Protein AF-A0A1I7HGN7-F1 (afdb_monomer_lite)

Organism: NCBI:txid155865

Sequence (325 aa):
TYQMNLKADDFDVTSGNYEKINVVVEDGSLTINPKALTLTGESDTITYDGKPHTLDGIKADGLISGHELKGITYAATGTDAGTYEGEFTGGAKVMAGDADVTKNYDITKTPGTLTITRKIYPNDPTPAVQYTLTYNGNGGITASGDRIYSDPKNPYMGDATVVVLPNMFTYSVPKNGKYADEENTVSAISNAVFDGWNTEKDGSGTTYQAGDTFRI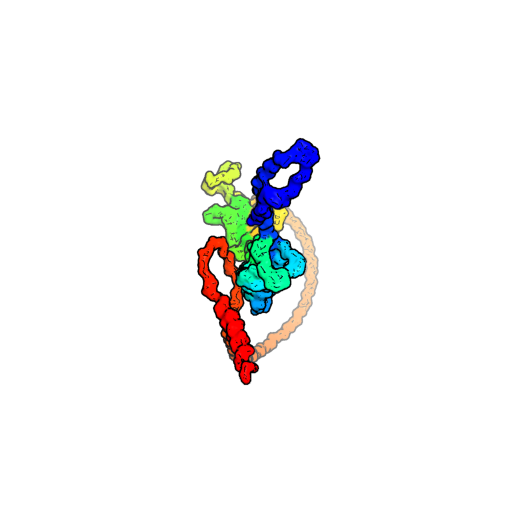QSNVTLYAQWKTADNPVDPSKPDKPNKPSKPDKPAKPDKPTKPNGPGKPVEPAKPNDAAKPTSVVKTDGQHPRTGDETELPLYAGGFASAAAALILLRLLRRKRRGEGK

Structure (mmCIF, N/CA/C/O backbone):
data_AF-A0A1I7HGN7-F1
#
_entry.id   AF-A0A1I7HGN7-F1
#
loop_
_atom_site.group_PDB
_atom_site.id
_atom_site.type_symbol
_atom_site.label_atom_id
_atom_site.label_alt_id
_atom_site.label_comp_id
_atom_site.label_asym_id
_atom_site.label_entity_id
_atom_site.label_seq_id
_atom_site.pdbx_PDB_ins_code
_atom_site.Cartn_x
_atom_site.Cartn_y
_atom_site.Cartn_z
_atom_site.occupancy
_atom_site.B_iso_or_equiv
_atom_site.auth_seq_id
_atom_site.auth_comp_id
_atom_site.auth_asym_id
_atom_site.auth_atom_id
_atom_site.pdbx_PDB_model_num
ATOM 1 N N . THR A 1 1 ? -13.254 4.938 40.170 1.00 82.00 1 THR A N 1
ATOM 2 C CA . THR A 1 1 ? -12.870 4.477 41.516 1.00 82.00 1 THR A CA 1
ATOM 3 C C . THR A 1 1 ? -14.101 4.434 42.390 1.00 82.00 1 THR A C 1
ATOM 5 O O . THR A 1 1 ? -14.901 5.357 42.321 1.00 82.00 1 THR A O 1
ATOM 8 N N . TYR A 1 2 ? -14.286 3.350 43.132 1.00 87.12 2 TYR A N 1
ATOM 9 C CA . TYR A 1 2 ? -15.398 3.104 44.043 1.00 87.12 2 TYR A CA 1
ATOM 10 C C . TYR A 1 2 ? -14.873 3.231 45.469 1.00 87.12 2 TYR A C 1
ATOM 12 O O . TYR A 1 2 ? -13.932 2.526 45.821 1.00 87.12 2 TYR A O 1
ATOM 20 N N . GLN A 1 3 ? -15.442 4.133 46.263 1.00 92.62 3 GLN A N 1
ATOM 21 C CA . GLN A 1 3 ? -15.161 4.181 47.699 1.00 92.62 3 GLN A CA 1
ATOM 22 C C . GLN A 1 3 ? -15.857 3.003 48.375 1.00 92.62 3 GLN A C 1
ATOM 24 O O . GLN A 1 3 ? -16.985 2.668 47.998 1.00 92.62 3 GLN A O 1
ATOM 29 N N . MET A 1 4 ? -15.186 2.359 49.326 1.00 93.12 4 MET A N 1
ATOM 30 C CA . MET A 1 4 ? -15.776 1.235 50.055 1.00 93.12 4 MET A CA 1
ATOM 31 C C . MET A 1 4 ? -16.802 1.721 51.087 1.00 93.12 4 MET A C 1
ATOM 33 O O . MET A 1 4 ? -17.745 0.991 51.383 1.00 93.12 4 MET A O 1
ATOM 37 N N . ASN A 1 5 ? -16.694 2.983 51.515 1.00 93.38 5 ASN A N 1
ATOM 38 C CA . ASN A 1 5 ? -17.558 3.651 52.487 1.00 93.38 5 ASN A CA 1
ATOM 39 C C . ASN A 1 5 ? -17.616 2.911 53.828 1.00 93.38 5 ASN A C 1
ATOM 41 O O . ASN A 1 5 ? -18.663 2.910 54.477 1.00 93.38 5 ASN A O 1
ATOM 45 N N . LEU A 1 6 ? -16.505 2.282 54.224 1.00 94.06 6 LEU A N 1
ATOM 46 C CA . LEU A 1 6 ? -16.407 1.588 55.499 1.00 94.06 6 LEU A CA 1
ATOM 47 C C . LEU A 1 6 ? -16.395 2.596 56.647 1.00 94.06 6 LEU A C 1
ATOM 49 O O . LEU A 1 6 ? -15.663 3.589 56.636 1.00 94.06 6 LEU A O 1
ATOM 53 N N . LYS A 1 7 ? -17.186 2.306 57.670 1.00 94.25 7 LYS A N 1
ATOM 54 C CA . LYS A 1 7 ? -17.301 3.087 58.907 1.00 94.25 7 LYS A CA 1
ATOM 55 C C . LYS A 1 7 ? -17.224 2.156 60.111 1.00 94.25 7 LYS A C 1
ATOM 57 O O . LYS A 1 7 ? -17.412 0.953 59.989 1.00 94.25 7 LYS A O 1
ATOM 62 N N . ALA A 1 8 ? -16.937 2.716 61.285 1.00 92.88 8 ALA A N 1
ATOM 63 C CA . ALA A 1 8 ? -16.759 1.937 62.514 1.00 92.88 8 ALA A CA 1
ATOM 64 C C . ALA A 1 8 ? -17.958 1.019 62.819 1.00 92.88 8 ALA A C 1
ATOM 66 O O . ALA A 1 8 ? -17.758 -0.123 63.216 1.00 92.88 8 ALA A O 1
ATOM 67 N N . ASP A 1 9 ? -19.178 1.493 62.550 1.00 93.12 9 ASP A N 1
ATOM 68 C CA . ASP A 1 9 ? -20.424 0.745 62.766 1.00 93.12 9 ASP A CA 1
ATOM 69 C C . ASP A 1 9 ? -20.590 -0.479 61.844 1.00 93.12 9 ASP A C 1
ATOM 71 O O . ASP A 1 9 ? -21.484 -1.289 62.074 1.00 93.12 9 ASP A O 1
ATOM 75 N N . ASP A 1 10 ? -19.761 -0.629 60.804 1.00 94.81 10 ASP A N 1
ATOM 76 C CA . ASP A 1 10 ? -19.782 -1.806 59.923 1.00 94.81 10 ASP A CA 1
ATOM 77 C C . ASP A 1 10 ? -19.021 -3.007 60.526 1.00 94.81 10 ASP A C 1
ATOM 79 O O . ASP A 1 10 ? -18.970 -4.077 59.913 1.00 94.81 10 ASP A O 1
ATOM 83 N N . PHE A 1 11 ? -18.412 -2.848 61.710 1.00 92.25 11 PHE A N 1
ATOM 84 C CA . PHE A 1 11 ? -17.584 -3.861 62.362 1.00 92.25 11 PHE A CA 1
ATOM 85 C C . PHE A 1 11 ? -18.144 -4.270 63.726 1.00 92.25 11 PHE A C 1
ATOM 87 O O . PHE A 1 11 ? -18.298 -3.447 64.626 1.00 92.25 11 PHE A O 1
ATOM 94 N N . ASP A 1 12 ? -18.328 -5.576 63.918 1.00 91.06 12 ASP A N 1
ATOM 95 C CA . ASP A 1 12 ? -18.591 -6.149 65.235 1.00 91.06 12 ASP A CA 1
ATOM 96 C C . ASP A 1 12 ? -17.276 -6.416 65.974 1.00 91.06 12 ASP A C 1
ATOM 98 O O . ASP A 1 12 ? -16.408 -7.160 65.507 1.00 91.06 12 ASP A O 1
ATOM 102 N N . VAL A 1 13 ? -17.133 -5.830 67.164 1.00 88.56 13 VAL A N 1
ATOM 103 C CA . VAL A 1 13 ? -15.951 -6.016 68.012 1.00 88.56 13 VAL A CA 1
ATOM 104 C C . VAL A 1 13 ? -16.291 -6.906 69.199 1.00 88.56 13 VAL A C 1
ATOM 106 O O . VAL A 1 13 ? -16.918 -6.477 70.165 1.00 88.56 13 VAL A O 1
ATOM 109 N N . THR A 1 14 ? -15.813 -8.146 69.166 1.00 87.31 14 THR A N 1
ATOM 110 C CA . THR A 1 14 ? -15.926 -9.084 70.289 1.00 87.31 14 THR A CA 1
ATOM 111 C C . THR A 1 14 ? -14.576 -9.236 70.988 1.00 87.31 14 THR A C 1
ATOM 113 O O . THR A 1 14 ? -13.638 -9.783 70.408 1.00 87.31 14 THR A O 1
ATOM 116 N N . SER A 1 15 ? -14.466 -8.775 72.238 1.00 86.81 15 SER A N 1
ATOM 117 C CA . SER A 1 15 ? -13.258 -8.918 73.062 1.00 86.81 15 SER A CA 1
ATOM 118 C C . SER A 1 15 ? -13.596 -9.480 74.437 1.00 86.81 15 SER A C 1
ATOM 120 O O . SER A 1 15 ? -14.479 -8.969 75.116 1.00 86.81 15 SER A O 1
ATOM 122 N N . GLY A 1 16 ? -12.866 -10.512 74.867 1.00 87.94 16 GLY A N 1
ATOM 123 C CA . GLY A 1 16 ? -12.986 -11.068 76.221 1.00 87.94 16 GLY A CA 1
ATOM 124 C C . GLY A 1 16 ? -12.187 -10.310 77.288 1.00 87.94 16 GLY A C 1
ATOM 125 O O . GLY A 1 16 ? -12.363 -10.580 78.469 1.00 87.94 16 GLY A O 1
ATOM 126 N N . ASN A 1 17 ? -11.312 -9.380 76.883 1.00 91.94 17 ASN A N 1
ATOM 127 C CA . ASN A 1 17 ? -10.323 -8.751 77.771 1.00 91.94 17 ASN A CA 1
ATOM 128 C C . ASN A 1 17 ? -10.475 -7.224 77.907 1.00 91.94 17 ASN A C 1
ATOM 130 O O . ASN A 1 17 ? -9.816 -6.629 78.755 1.00 91.94 17 ASN A O 1
ATOM 134 N N . TYR A 1 18 ? -11.302 -6.575 77.077 1.00 87.00 18 TYR A N 1
ATOM 135 C CA . TYR A 1 18 ? -11.456 -5.114 77.059 1.00 87.00 18 TYR A CA 1
ATOM 136 C C . TYR A 1 18 ? -12.927 -4.713 76.917 1.00 87.00 18 TYR A C 1
ATOM 138 O O . TYR A 1 18 ? -13.598 -5.173 75.999 1.00 87.00 18 TYR A O 1
ATOM 146 N N . GLU A 1 19 ? -13.397 -3.814 77.789 1.00 82.50 19 GLU A N 1
ATOM 147 C CA . GLU A 1 19 ? -14.799 -3.358 77.832 1.00 82.50 19 GLU A CA 1
ATOM 148 C C . GLU A 1 19 ? -15.101 -2.166 76.905 1.00 82.50 19 GLU A C 1
ATOM 150 O O . GLU A 1 19 ? -16.254 -1.931 76.554 1.00 82.50 19 GLU A O 1
ATOM 155 N N . LYS A 1 20 ? -14.083 -1.384 76.515 1.00 85.88 20 LYS A N 1
ATOM 156 C CA . LYS A 1 20 ? -14.228 -0.213 75.632 1.00 85.88 20 LYS A CA 1
ATOM 157 C C . LYS A 1 20 ? -13.147 -0.227 74.563 1.00 85.88 20 LYS A C 1
ATOM 159 O O . LYS A 1 20 ? -11.974 -0.027 74.871 1.00 85.88 20 LYS A O 1
ATOM 164 N N . ILE A 1 21 ? -13.550 -0.444 73.316 1.00 89.25 21 ILE A N 1
ATOM 165 C CA . ILE A 1 21 ? -12.657 -0.458 72.156 1.00 89.25 21 ILE A CA 1
ATOM 166 C C . ILE A 1 21 ? -13.081 0.667 71.214 1.00 89.25 21 ILE A C 1
ATOM 168 O O . ILE A 1 21 ? -14.256 0.793 70.886 1.00 89.25 21 ILE A O 1
ATOM 172 N N . ASN A 1 22 ? -12.118 1.493 70.803 1.00 89.88 22 ASN A N 1
ATOM 173 C CA . ASN A 1 22 ? -12.323 2.527 69.795 1.00 89.88 22 ASN A CA 1
ATOM 174 C C . ASN A 1 22 ? -11.895 1.985 68.429 1.00 89.88 22 ASN A C 1
ATOM 176 O O . ASN A 1 22 ? -10.722 1.656 68.248 1.00 89.88 22 ASN A O 1
ATOM 180 N N . VAL A 1 23 ? -12.827 1.905 67.483 1.00 91.25 23 VAL A N 1
ATOM 181 C CA . VAL A 1 23 ? -12.531 1.497 66.106 1.00 91.25 23 VAL A CA 1
ATOM 182 C C . VAL A 1 23 ? -12.295 2.750 65.275 1.00 91.25 23 VAL A C 1
ATOM 184 O O . VAL A 1 23 ? -13.201 3.554 65.072 1.00 91.25 23 VAL A O 1
ATOM 187 N N . VAL A 1 24 ? -11.065 2.917 64.795 1.00 92.56 24 VAL A N 1
ATOM 188 C CA . VAL A 1 24 ? -10.714 3.952 63.819 1.00 92.56 24 VAL A CA 1
ATOM 189 C C . VAL A 1 24 ? -10.664 3.285 62.454 1.00 92.56 24 VAL A C 1
ATOM 191 O O . VAL A 1 24 ? -9.882 2.358 62.256 1.00 92.56 24 VAL A O 1
ATOM 194 N N . VAL A 1 25 ? -11.512 3.737 61.533 1.00 93.44 25 VAL A N 1
ATOM 195 C CA . VAL A 1 25 ? -11.560 3.215 60.164 1.00 93.44 25 VAL A CA 1
ATOM 196 C C . VAL A 1 25 ? -10.940 4.237 59.224 1.00 93.44 25 VAL A C 1
ATOM 198 O O . VAL A 1 25 ? -11.418 5.366 59.123 1.00 93.44 25 VAL A O 1
ATOM 201 N N . GLU A 1 26 ? -9.885 3.825 58.531 1.00 93.62 26 GLU A N 1
ATOM 202 C CA . GLU A 1 26 ? -9.367 4.520 57.357 1.00 93.62 26 GLU A CA 1
ATOM 203 C C . GLU A 1 26 ? -9.955 3.837 56.124 1.00 93.62 26 GLU A C 1
ATOM 205 O O . GLU A 1 26 ? -9.589 2.709 55.791 1.00 93.62 26 GLU A O 1
ATOM 210 N N . ASP A 1 27 ? -10.934 4.486 55.495 1.00 93.06 27 ASP A N 1
ATOM 211 C CA . ASP A 1 27 ? -11.644 3.897 54.364 1.00 93.06 27 ASP A CA 1
ATOM 212 C C . ASP A 1 27 ? -10.741 3.749 53.127 1.00 93.06 27 ASP A C 1
ATOM 214 O O . ASP A 1 27 ? -9.828 4.543 52.879 1.00 93.06 27 ASP A O 1
ATOM 218 N N . GLY A 1 28 ? -11.020 2.711 52.341 1.00 91.56 28 GLY A N 1
ATOM 219 C CA . GLY A 1 28 ? -10.288 2.363 51.130 1.00 91.56 28 GLY A CA 1
ATOM 220 C C . GLY A 1 28 ? -11.103 2.595 49.859 1.00 91.56 28 GLY A C 1
ATOM 221 O O . GLY A 1 28 ? -12.311 2.830 49.880 1.00 91.56 28 GLY A O 1
ATOM 222 N N . SER A 1 29 ? -10.443 2.469 48.704 1.00 93.19 29 SER A N 1
ATOM 223 C CA . SER A 1 29 ? -11.116 2.560 47.407 1.00 93.19 29 SER A CA 1
ATOM 224 C C . SER A 1 29 ? -10.654 1.490 46.420 1.00 93.19 29 SER A C 1
ATOM 226 O O . SER A 1 29 ? -9.497 1.070 46.427 1.00 93.19 29 SER A O 1
ATOM 228 N N . LEU A 1 30 ? -11.562 1.071 45.536 1.00 91.81 30 LEU A N 1
ATOM 229 C CA . LEU A 1 30 ? -11.311 0.140 44.439 1.00 91.81 30 LEU A CA 1
ATOM 230 C C . LEU A 1 30 ? -11.326 0.879 43.098 1.00 91.81 30 LEU A C 1
ATOM 232 O O . LEU A 1 30 ? -12.324 1.488 42.708 1.00 91.81 30 LEU A O 1
ATOM 236 N N . THR A 1 31 ? -10.248 0.780 42.330 1.00 88.88 31 THR A N 1
ATOM 237 C CA . THR A 1 31 ? -10.211 1.296 40.956 1.00 88.88 31 THR A CA 1
ATOM 238 C C . THR A 1 31 ? -10.371 0.146 39.969 1.00 88.88 31 THR A C 1
ATOM 240 O O . THR A 1 31 ? -9.564 -0.775 39.952 1.00 88.88 31 THR A O 1
ATOM 243 N N . ILE A 1 32 ? -11.419 0.209 39.142 1.00 87.94 32 ILE A N 1
ATOM 244 C CA 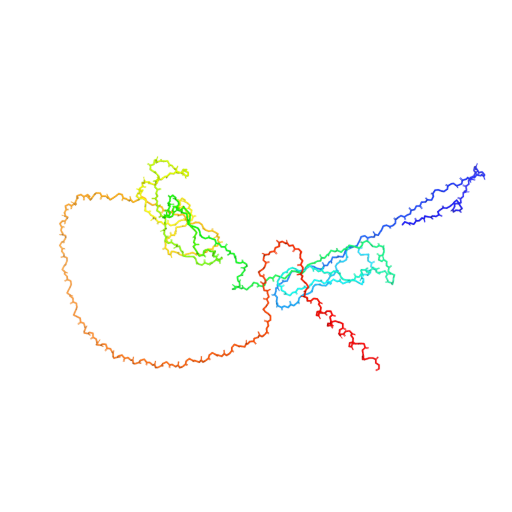. ILE A 1 32 ? -11.628 -0.707 38.017 1.00 87.94 32 ILE A CA 1
ATOM 245 C C . ILE A 1 32 ? -11.297 0.067 36.749 1.00 87.94 32 ILE A C 1
ATOM 247 O O . ILE A 1 32 ? -12.001 1.021 36.409 1.00 87.94 32 ILE A O 1
ATOM 251 N N . ASN A 1 33 ? -10.219 -0.330 36.081 1.00 92.44 33 ASN A N 1
ATOM 252 C CA . ASN A 1 33 ? -9.825 0.267 34.813 1.00 92.44 33 ASN A CA 1
ATOM 253 C C . ASN A 1 33 ? -10.651 -0.334 33.667 1.00 92.44 33 ASN A C 1
ATOM 255 O O . ASN A 1 33 ? -10.974 -1.527 33.718 1.00 92.44 33 ASN A O 1
ATOM 259 N N . PRO A 1 34 ? -10.979 0.453 32.630 1.00 96.19 34 PRO A N 1
ATOM 260 C CA . PRO A 1 34 ? -11.596 -0.083 31.426 1.00 96.19 34 PRO A CA 1
ATOM 261 C C . PRO A 1 34 ? -10.724 -1.167 30.776 1.00 96.19 34 PRO A C 1
ATOM 263 O O . PRO A 1 34 ? -9.494 -1.101 30.803 1.00 96.19 34 PRO A O 1
ATOM 266 N N . LYS A 1 35 ? -11.360 -2.178 30.184 1.00 96.88 35 LYS A N 1
ATOM 267 C CA . LYS A 1 35 ? -10.676 -3.235 29.435 1.00 96.88 35 LYS A CA 1
ATOM 268 C C . LYS A 1 35 ? -10.283 -2.712 28.054 1.00 96.88 35 LYS A C 1
ATOM 270 O O . LYS A 1 35 ? -11.122 -2.155 27.354 1.00 96.88 35 LYS A O 1
ATOM 275 N N . ALA A 1 36 ? -9.041 -2.936 27.636 1.00 98.12 36 ALA A N 1
ATOM 276 C CA . ALA A 1 36 ? -8.615 -2.593 26.283 1.00 98.12 36 ALA A CA 1
ATOM 277 C C . ALA A 1 36 ? -9.432 -3.364 25.228 1.00 98.12 36 ALA A C 1
ATOM 279 O O . ALA A 1 36 ? -9.603 -4.583 25.342 1.00 98.12 36 ALA A O 1
ATOM 280 N N . LEU A 1 37 ? -9.922 -2.645 24.218 1.00 98.50 37 LEU A N 1
ATOM 281 C CA . LEU A 1 37 ? -10.598 -3.181 23.039 1.00 98.50 37 LEU A CA 1
ATOM 282 C C . LEU A 1 37 ? -10.040 -2.498 21.790 1.00 98.50 37 LEU A C 1
ATOM 284 O O . LEU A 1 37 ? -10.164 -1.284 21.632 1.00 98.50 37 LEU A O 1
ATOM 288 N N . THR A 1 38 ? -9.465 -3.281 20.885 1.00 98.50 38 THR A N 1
ATOM 289 C CA . THR A 1 38 ? -8.912 -2.781 19.622 1.00 98.50 38 THR A CA 1
ATOM 290 C C . THR A 1 38 ? -9.821 -3.179 18.471 1.00 98.50 38 THR A C 1
ATOM 292 O O . THR A 1 38 ? -10.096 -4.362 18.264 1.00 98.50 38 THR A O 1
ATOM 295 N N . LEU A 1 39 ? -10.292 -2.188 17.716 1.00 98.69 39 LEU A N 1
ATOM 296 C CA . LEU A 1 39 ? -11.071 -2.384 16.498 1.00 98.69 39 LEU A CA 1
ATOM 297 C C . LEU A 1 39 ? -10.164 -2.184 15.285 1.00 98.69 39 LEU A C 1
ATOM 299 O O . LEU A 1 39 ? -9.708 -1.068 15.031 1.00 98.69 39 LEU A O 1
ATOM 303 N N . THR A 1 40 ? -9.918 -3.247 14.529 1.00 98.50 40 THR A N 1
ATOM 304 C CA . THR A 1 40 ? -9.085 -3.214 13.323 1.00 98.50 40 THR A CA 1
ATOM 305 C C . THR A 1 40 ? -9.965 -3.319 12.088 1.00 98.50 40 THR A C 1
ATOM 307 O O . THR A 1 40 ? -10.749 -4.263 11.968 1.00 98.50 40 THR A O 1
ATOM 310 N N . GLY A 1 41 ? -9.852 -2.334 11.199 1.00 98.38 41 GLY A N 1
ATOM 311 C CA . GLY A 1 41 ? -10.503 -2.372 9.896 1.00 98.38 41 GLY A CA 1
ATOM 312 C C . GLY A 1 41 ? -9.851 -3.433 9.019 1.00 98.38 41 GLY A C 1
ATOM 313 O O . GLY A 1 41 ? -8.651 -3.682 9.131 1.00 98.38 41 GLY A O 1
ATOM 314 N N . GLU A 1 42 ? -10.641 -4.091 8.187 1.00 97.88 42 GLU A N 1
ATOM 315 C CA . GLU A 1 42 ? -10.140 -5.090 7.249 1.00 97.88 42 GLU A CA 1
ATOM 316 C C . GLU A 1 42 ? -9.148 -4.491 6.241 1.00 97.88 42 GLU A C 1
ATOM 318 O O . GLU A 1 42 ? -9.307 -3.358 5.787 1.00 97.88 42 GLU A O 1
ATOM 323 N N . SER A 1 43 ? -8.135 -5.278 5.876 1.00 97.44 43 SER A N 1
ATOM 324 C CA . SER A 1 43 ? -7.191 -4.940 4.815 1.00 97.44 43 SER A CA 1
ATOM 325 C C . SER A 1 43 ? -7.120 -6.068 3.806 1.00 97.44 43 SER A C 1
ATOM 327 O O . SER A 1 43 ? -7.037 -7.231 4.199 1.00 97.44 43 SER A O 1
ATOM 329 N N . ASP A 1 44 ? -7.077 -5.720 2.525 1.00 97.50 44 ASP A N 1
ATOM 330 C CA . ASP A 1 44 ? -6.908 -6.692 1.449 1.00 97.50 44 ASP A CA 1
ATOM 331 C C . ASP A 1 44 ? -6.250 -6.060 0.217 1.00 97.50 44 ASP A C 1
ATOM 333 O O . ASP A 1 44 ? -6.207 -4.835 0.054 1.00 97.50 44 ASP A O 1
ATOM 337 N N . THR A 1 45 ? -5.716 -6.913 -0.653 1.00 94.19 45 THR A N 1
ATOM 338 C CA . THR A 1 45 ? -5.133 -6.537 -1.938 1.00 94.19 45 THR A CA 1
ATOM 339 C C . THR A 1 45 ? -5.835 -7.259 -3.077 1.00 94.19 45 THR A C 1
ATOM 341 O O . THR A 1 45 ? -5.824 -8.484 -3.161 1.00 94.19 45 THR A O 1
ATOM 344 N N . ILE A 1 46 ? -6.372 -6.488 -4.015 1.00 89.94 46 ILE A N 1
ATOM 345 C CA . ILE A 1 46 ? -7.096 -6.998 -5.179 1.00 89.94 46 ILE A CA 1
ATOM 346 C C . ILE A 1 46 ? -6.464 -6.494 -6.473 1.00 89.94 46 ILE A C 1
ATOM 348 O O . ILE A 1 46 ? -5.828 -5.447 -6.503 1.00 89.94 46 ILE A O 1
ATOM 352 N N . THR A 1 47 ? -6.652 -7.224 -7.569 1.00 85.50 47 THR A N 1
ATOM 353 C CA . THR A 1 47 ? -6.223 -6.772 -8.901 1.00 85.50 47 THR A CA 1
ATOM 354 C C . THR A 1 47 ? -7.339 -5.991 -9.588 1.00 85.50 47 THR A C 1
ATOM 356 O O . THR A 1 47 ? -8.484 -6.438 -9.595 1.00 85.50 47 THR A O 1
ATOM 359 N N . TYR A 1 48 ? -6.999 -4.861 -10.212 1.00 83.69 48 TYR A N 1
ATOM 360 C CA . TYR A 1 48 ? -7.931 -3.986 -10.923 1.00 83.69 48 TYR A CA 1
ATOM 361 C C . TYR A 1 48 ? -8.794 -4.747 -11.945 1.00 83.69 48 TYR A C 1
ATOM 363 O O . TYR A 1 48 ? -8.287 -5.353 -12.895 1.00 83.69 48 TYR A O 1
ATOM 371 N N . ASP A 1 49 ? -10.113 -4.669 -11.787 1.00 83.12 49 ASP A N 1
ATOM 372 C CA . ASP A 1 49 ? -11.105 -5.317 -12.653 1.00 83.12 49 ASP A CA 1
ATOM 373 C C . ASP A 1 49 ? -12.115 -4.326 -13.269 1.00 83.12 49 ASP A C 1
ATOM 375 O O . ASP A 1 49 ? -13.062 -4.743 -13.940 1.00 83.12 49 ASP A O 1
ATOM 379 N N . GLY A 1 50 ? -11.904 -3.021 -13.058 1.00 78.88 50 GLY A N 1
ATOM 380 C CA . GLY A 1 50 ? -12.779 -1.947 -13.531 1.00 78.88 50 GLY A CA 1
ATOM 381 C C . GLY A 1 50 ? -14.060 -1.755 -12.717 1.00 78.88 50 GLY A C 1
ATOM 382 O O . GLY A 1 50 ? -14.935 -1.004 -13.153 1.00 78.88 50 GLY A O 1
ATOM 383 N N . LYS A 1 51 ? -14.207 -2.422 -11.566 1.00 84.12 51 LYS A N 1
ATOM 384 C CA . LYS A 1 51 ? -15.378 -2.295 -10.692 1.00 84.12 51 LYS A CA 1
ATOM 385 C C . LYS A 1 51 ? -15.005 -1.647 -9.356 1.00 84.12 51 LYS A C 1
ATOM 387 O O . LYS A 1 51 ? -13.871 -1.781 -8.906 1.00 84.12 51 LYS A O 1
ATOM 392 N N . PRO A 1 52 ? -15.954 -0.964 -8.695 1.00 89.12 52 PRO A N 1
ATOM 393 C CA . PRO A 1 52 ? -15.769 -0.548 -7.314 1.00 89.12 52 PRO A CA 1
ATOM 394 C C . PRO A 1 52 ? -15.665 -1.755 -6.383 1.00 89.12 52 PRO A C 1
ATOM 396 O O . PRO A 1 52 ? -16.467 -2.686 -6.487 1.00 89.12 52 PRO A O 1
ATOM 399 N N . HIS A 1 53 ? -14.730 -1.689 -5.439 1.00 93.38 53 HIS A N 1
ATOM 400 C CA . HIS A 1 53 ? -14.567 -2.664 -4.363 1.00 93.38 53 HIS A CA 1
ATOM 401 C C . HIS A 1 53 ? -14.679 -1.985 -3.011 1.00 93.38 53 HIS A C 1
ATOM 403 O O . HIS A 1 53 ? -14.278 -0.829 -2.855 1.00 93.38 53 HIS A O 1
ATOM 409 N N . THR A 1 54 ? -15.206 -2.722 -2.038 1.00 97.19 54 THR A N 1
ATOM 410 C CA . THR A 1 54 ? -15.388 -2.249 -0.668 1.00 97.19 54 THR A CA 1
ATOM 411 C C . THR A 1 54 ? -15.034 -3.360 0.311 1.00 97.19 54 THR A C 1
ATOM 413 O O . THR A 1 54 ? -15.562 -4.462 0.191 1.00 97.19 54 THR A O 1
ATOM 416 N N . LEU A 1 55 ? -14.181 -3.043 1.284 1.00 97.69 55 LEU A N 1
ATOM 417 C CA . LEU A 1 55 ? -13.970 -3.846 2.491 1.00 97.69 55 LEU A CA 1
ATOM 418 C C . LEU A 1 55 ? -14.754 -3.203 3.632 1.00 97.69 55 LEU A C 1
ATOM 420 O O . LEU A 1 55 ? -14.627 -1.994 3.838 1.00 97.69 55 LEU A O 1
ATOM 424 N N . ASP A 1 56 ? -15.557 -3.981 4.354 1.00 98.06 56 ASP A N 1
ATOM 425 C CA . ASP A 1 56 ? -16.414 -3.497 5.445 1.00 98.06 56 ASP A CA 1
ATOM 426 C C . ASP A 1 56 ? -16.205 -4.239 6.776 1.00 98.06 56 ASP A C 1
ATOM 428 O O . ASP A 1 56 ? -16.832 -3.903 7.790 1.00 98.06 56 ASP A O 1
ATOM 432 N N . GLY A 1 57 ? -15.275 -5.199 6.808 1.00 97.44 57 GLY A N 1
ATOM 433 C CA . GLY A 1 57 ? -14.968 -5.991 7.987 1.00 97.44 57 GLY A CA 1
ATOM 434 C C . GLY A 1 57 ? -14.356 -5.181 9.132 1.00 97.44 57 GLY A C 1
ATOM 435 O O . GLY A 1 57 ? -13.509 -4.305 8.946 1.00 97.44 57 GLY A O 1
ATOM 436 N N . ILE A 1 58 ? -14.761 -5.526 10.357 1.00 98.38 58 ILE A N 1
ATOM 437 C CA . ILE A 1 58 ? -14.148 -5.050 11.601 1.00 98.38 58 ILE A CA 1
ATOM 438 C C . ILE A 1 58 ? -13.770 -6.263 12.440 1.00 98.38 58 ILE A C 1
ATOM 440 O O . ILE A 1 58 ? -14.631 -7.059 12.823 1.00 98.38 58 ILE A O 1
ATOM 444 N N . LYS A 1 59 ? -12.494 -6.368 12.801 1.00 97.81 59 LYS A N 1
ATOM 445 C CA . LYS A 1 59 ? -12.022 -7.307 13.818 1.00 97.81 59 LYS A CA 1
ATOM 446 C C . LYS A 1 59 ? -11.987 -6.609 15.177 1.00 97.81 59 LYS A C 1
ATOM 448 O O . LYS A 1 59 ? -11.394 -5.544 15.301 1.00 97.81 59 LYS A O 1
ATOM 453 N N . ALA A 1 60 ? -12.599 -7.215 16.192 1.00 98.06 60 ALA A N 1
ATOM 454 C CA . ALA A 1 60 ? -12.640 -6.693 17.558 1.00 98.06 60 ALA A CA 1
ATOM 455 C C . ALA A 1 60 ? -11.808 -7.579 18.499 1.00 98.06 60 ALA A C 1
ATOM 457 O O . ALA A 1 60 ? -12.243 -8.672 18.860 1.00 98.06 60 ALA A O 1
ATOM 458 N N . ASP A 1 61 ? -10.620 -7.118 18.890 1.00 98.00 61 ASP A N 1
ATOM 459 C CA . ASP A 1 61 ? -9.741 -7.824 19.828 1.00 98.00 61 ASP A CA 1
ATOM 460 C C . ASP A 1 61 ? -9.908 -7.288 21.255 1.00 98.00 61 ASP A C 1
ATOM 462 O O . ASP A 1 61 ? -9.914 -6.079 21.480 1.00 98.00 61 ASP A O 1
ATOM 466 N N . GLY A 1 62 ? -10.066 -8.186 22.225 1.00 97.06 62 GLY A N 1
ATOM 467 C CA . GLY A 1 62 ? -10.358 -7.834 23.619 1.00 97.06 62 GLY A CA 1
ATOM 468 C C . GLY A 1 62 ? -11.848 -7.696 23.965 1.00 97.06 62 GLY A C 1
ATOM 469 O O . GLY A 1 62 ? -12.173 -7.429 25.126 1.00 97.06 62 GLY A O 1
ATOM 470 N N . LEU A 1 63 ? -12.764 -7.932 23.019 1.00 97.81 63 LEU A N 1
ATOM 471 C CA . LEU A 1 63 ? -14.202 -7.984 23.304 1.00 97.81 63 LEU A CA 1
ATOM 472 C C . LEU A 1 63 ? -14.527 -9.229 24.146 1.00 97.81 63 LEU A C 1
ATOM 474 O O . LEU A 1 63 ? -14.142 -10.345 23.800 1.00 97.81 63 LEU A O 1
ATOM 478 N N . ILE A 1 64 ? -15.222 -9.049 25.271 1.00 97.00 64 ILE A N 1
ATOM 479 C CA . ILE A 1 64 ? -15.591 -10.168 26.149 1.00 97.00 64 ILE A CA 1
ATOM 480 C C . ILE A 1 64 ? -16.667 -11.026 25.471 1.00 97.00 64 ILE A C 1
ATOM 482 O O . ILE A 1 64 ? -17.598 -10.507 24.859 1.00 97.00 64 ILE A O 1
ATOM 486 N N . SER A 1 65 ? -16.557 -12.350 25.609 1.00 96.69 65 SER A N 1
ATOM 487 C CA . SER A 1 65 ? -17.566 -13.289 25.109 1.00 96.69 65 SER A CA 1
ATOM 488 C C . SER A 1 65 ? -18.959 -12.963 25.661 1.00 96.69 65 SER A C 1
ATOM 490 O O . SER A 1 65 ? -19.116 -12.685 26.849 1.00 96.69 65 SER A O 1
ATOM 492 N N . GLY A 1 66 ? -19.972 -12.982 24.793 1.00 95.75 66 GLY A N 1
ATOM 493 C CA . GLY A 1 66 ? -21.342 -12.581 25.129 1.00 95.75 66 GLY A CA 1
ATOM 494 C C . GLY A 1 66 ? -21.609 -11.073 25.054 1.00 95.75 66 GLY A C 1
ATOM 495 O O . GLY A 1 66 ? -22.759 -10.666 25.204 1.00 95.75 66 GLY A O 1
ATOM 496 N N . HIS A 1 67 ? -20.592 -10.242 24.801 1.00 98.12 67 HIS A N 1
ATOM 497 C CA . HIS A 1 67 ? -20.792 -8.836 24.453 1.00 98.12 67 HIS A CA 1
ATOM 498 C C . HIS A 1 67 ? -20.871 -8.661 22.930 1.00 98.12 67 HIS A C 1
ATOM 500 O O . HIS A 1 67 ? -20.227 -9.386 22.174 1.00 98.12 67 HIS A O 1
ATOM 506 N N . GLU A 1 68 ? -21.616 -7.653 22.479 1.00 98.06 68 GLU A N 1
ATOM 507 C CA . GLU A 1 68 ? -21.818 -7.341 21.061 1.00 98.06 68 GLU A CA 1
ATOM 508 C C . GLU A 1 68 ? -21.346 -5.924 20.723 1.00 98.06 68 GLU A C 1
ATOM 510 O O . GLU A 1 68 ? -21.645 -4.970 21.445 1.00 98.06 68 GLU A O 1
ATOM 515 N N . LEU A 1 69 ? -20.660 -5.771 19.588 1.00 98.06 69 LEU A N 1
ATOM 516 C CA . LEU A 1 69 ? -20.297 -4.469 19.028 1.00 98.06 69 LEU A CA 1
ATOM 517 C C . LEU A 1 69 ? -21.424 -3.950 18.119 1.00 98.06 69 LEU A C 1
ATOM 519 O O . LEU A 1 69 ? -21.854 -4.639 17.195 1.00 98.06 69 LEU A O 1
ATOM 523 N N . LYS A 1 70 ? -21.895 -2.723 18.360 1.00 98.00 70 LYS A N 1
ATOM 524 C CA . LYS A 1 70 ? -22.944 -2.049 17.572 1.00 98.00 70 LYS A CA 1
ATOM 525 C C . LYS A 1 70 ? -22.586 -0.586 17.305 1.00 98.00 70 LYS A C 1
ATOM 527 O O . LYS A 1 70 ? -21.688 -0.026 17.924 1.00 98.00 70 LYS A O 1
ATOM 532 N N . GLY A 1 71 ? -23.316 0.050 16.387 1.00 96.88 71 GLY A N 1
ATOM 533 C CA . GLY A 1 71 ? -23.269 1.506 16.168 1.00 96.88 71 GLY A CA 1
ATOM 534 C C . GLY A 1 71 ? -22.041 2.040 15.422 1.00 96.88 71 GLY A C 1
ATOM 535 O O . GLY A 1 71 ? -21.995 3.234 15.123 1.00 96.88 71 GLY A O 1
ATOM 536 N N . ILE A 1 72 ? -21.091 1.168 15.088 1.00 98.06 72 ILE A N 1
ATOM 537 C CA . ILE A 1 72 ? -19.900 1.480 14.306 1.00 98.06 72 ILE A CA 1
ATOM 538 C C . ILE A 1 72 ? -19.888 0.673 13.012 1.00 98.06 72 ILE A C 1
ATOM 540 O O . ILE A 1 72 ? -20.301 -0.486 12.988 1.00 98.06 72 ILE A O 1
ATOM 544 N N . THR A 1 73 ? -19.416 1.307 11.949 1.00 98.00 73 THR A N 1
ATOM 545 C CA . THR A 1 73 ? -19.192 0.709 10.633 1.00 98.00 73 THR A CA 1
ATOM 546 C C . THR A 1 73 ? -17.792 1.058 10.149 1.00 98.00 73 THR A C 1
ATOM 548 O O . THR A 1 73 ? -17.205 2.044 10.598 1.00 98.00 73 THR A O 1
ATOM 551 N N . TYR A 1 74 ? -17.262 0.254 9.236 1.00 98.38 74 TYR A N 1
ATOM 552 C CA . TYR A 1 74 ? -15.980 0.476 8.581 1.00 98.38 74 TYR A CA 1
ATOM 553 C C . TYR A 1 74 ? -16.172 0.368 7.071 1.00 98.38 74 TYR A C 1
ATOM 555 O O . TYR A 1 74 ? -17.029 -0.392 6.620 1.00 98.38 74 TYR A O 1
ATOM 563 N N . ALA A 1 75 ? -15.428 1.164 6.306 1.00 97.88 75 ALA A N 1
ATOM 564 C CA . ALA A 1 75 ? -15.372 1.029 4.859 1.00 97.88 75 ALA A CA 1
ATOM 565 C C . ALA A 1 75 ? -14.024 1.515 4.312 1.00 97.88 75 ALA A C 1
ATOM 567 O O . ALA A 1 75 ? -13.671 2.680 4.502 1.00 97.88 75 ALA A O 1
ATOM 568 N N . ALA A 1 76 ? -13.325 0.660 3.567 1.00 97.19 76 ALA A N 1
ATOM 569 C CA . ALA A 1 76 ? -12.300 1.061 2.602 1.00 97.19 76 ALA A CA 1
ATOM 570 C C . ALA A 1 76 ? -12.867 0.842 1.199 1.00 97.19 76 ALA A C 1
ATOM 572 O O . ALA A 1 76 ? -13.322 -0.258 0.897 1.00 97.19 76 ALA A O 1
ATOM 573 N N . THR A 1 77 ? -12.918 1.875 0.355 1.00 92.25 77 THR A N 1
ATOM 574 C CA . THR A 1 77 ? -13.515 1.782 -0.990 1.00 92.25 77 THR A CA 1
ATOM 575 C C . THR A 1 77 ? -12.598 2.386 -2.038 1.00 92.25 77 THR A C 1
ATOM 577 O O . THR A 1 77 ? -12.073 3.480 -1.847 1.00 92.25 77 THR A O 1
ATOM 580 N N . GLY A 1 78 ? -12.453 1.681 -3.157 1.00 88.44 78 GLY A N 1
ATOM 581 C CA . GLY A 1 78 ? -11.620 2.076 -4.286 1.00 88.44 78 GLY A CA 1
ATOM 582 C C . GLY A 1 78 ? -12.199 1.566 -5.601 1.00 88.44 78 GLY A C 1
ATOM 583 O O . GLY A 1 78 ? -13.089 0.716 -5.622 1.00 88.44 78 GLY A O 1
ATOM 584 N N . THR A 1 79 ? -11.730 2.108 -6.718 1.00 82.69 79 THR A N 1
ATOM 585 C CA . THR A 1 79 ? -12.080 1.611 -8.062 1.00 82.69 79 THR A CA 1
ATOM 586 C C . THR A 1 79 ? -10.837 1.582 -8.929 1.00 82.69 79 THR A C 1
ATOM 588 O O . THR A 1 79 ? -10.541 0.552 -9.521 1.00 82.69 79 THR A O 1
ATOM 591 N N . ASP A 1 80 ? -10.095 2.687 -8.962 1.00 76.25 80 ASP A N 1
ATOM 592 C CA . ASP A 1 80 ? -8.833 2.790 -9.690 1.00 76.25 80 ASP A CA 1
ATOM 593 C C . ASP A 1 80 ? -7.680 2.113 -8.933 1.00 76.25 80 ASP A C 1
ATOM 595 O O . ASP A 1 80 ? -7.804 1.743 -7.766 1.00 76.25 80 ASP A O 1
ATOM 599 N N . ALA A 1 81 ? -6.552 1.912 -9.616 1.00 76.81 81 ALA A N 1
ATOM 600 C CA . ALA A 1 81 ? -5.357 1.384 -8.971 1.00 76.81 81 ALA A CA 1
ATOM 601 C C . ALA A 1 81 ? -4.827 2.385 -7.931 1.00 76.81 81 ALA A C 1
ATOM 603 O O . ALA A 1 81 ? -4.754 3.585 -8.194 1.00 76.81 81 ALA A O 1
ATOM 604 N N . GLY A 1 82 ? -4.445 1.885 -6.759 1.00 77.75 82 GLY A N 1
ATOM 605 C CA . GLY A 1 82 ? -4.005 2.713 -5.640 1.00 77.75 82 GLY A CA 1
ATOM 606 C C . GLY A 1 82 ? -4.251 2.054 -4.289 1.00 77.75 82 GLY A C 1
ATOM 607 O O . GLY A 1 82 ? -4.750 0.932 -4.206 1.00 77.75 82 GLY A O 1
ATOM 608 N N . THR A 1 83 ? -3.901 2.766 -3.222 1.00 84.00 83 THR A N 1
ATOM 609 C CA . THR A 1 83 ? -4.161 2.343 -1.842 1.00 84.00 83 THR A CA 1
ATOM 610 C C . THR A 1 83 ? -5.150 3.301 -1.200 1.00 84.00 83 THR A C 1
ATOM 612 O O . THR A 1 83 ? -4.953 4.514 -1.221 1.00 84.00 83 THR A O 1
ATOM 615 N N . TYR A 1 84 ? -6.200 2.738 -0.615 1.00 86.75 84 TYR A N 1
ATOM 616 C CA . TYR A 1 84 ? -7.304 3.455 0.004 1.00 86.75 84 TYR A CA 1
ATOM 617 C C . TYR A 1 84 ? -7.345 3.096 1.487 1.00 86.75 84 TYR A C 1
ATOM 619 O O . TYR A 1 84 ? -7.626 1.951 1.851 1.00 86.75 84 TYR A O 1
ATOM 627 N N . GLU A 1 85 ? -7.041 4.066 2.345 1.00 93.62 85 GLU A N 1
ATOM 628 C CA . GLU A 1 85 ? -7.221 3.918 3.788 1.00 93.62 85 GLU A CA 1
ATOM 629 C C . GLU A 1 85 ? -8.719 3.854 4.106 1.00 93.62 85 GLU A C 1
ATOM 631 O O . GLU A 1 85 ? -9.516 4.618 3.557 1.00 93.62 85 GLU A O 1
ATOM 636 N N . GLY A 1 86 ? -9.121 2.901 4.944 1.00 95.31 86 GLY A N 1
ATOM 637 C CA . GLY A 1 86 ? -10.520 2.770 5.330 1.00 95.31 86 GLY A CA 1
ATOM 638 C C . GLY A 1 86 ? -10.885 3.623 6.531 1.00 95.31 86 GLY A C 1
ATOM 639 O O . GLY A 1 86 ? -10.086 3.842 7.436 1.00 95.31 86 GLY A O 1
ATOM 640 N N . GLU A 1 87 ? -12.141 4.043 6.589 1.00 97.06 87 GLU A N 1
ATOM 641 C CA . GLU A 1 87 ? -12.626 4.923 7.644 1.00 97.06 87 GLU A CA 1
ATOM 642 C C . GLU A 1 87 ? -13.639 4.224 8.548 1.00 97.06 87 GLU A C 1
ATOM 644 O O . GLU A 1 87 ? -14.574 3.556 8.098 1.00 97.06 87 GLU A O 1
ATOM 649 N N . PHE A 1 88 ? -13.496 4.441 9.856 1.00 98.06 88 PHE A N 1
ATOM 650 C CA . PHE A 1 88 ? -14.532 4.094 10.821 1.00 98.06 88 PHE A CA 1
ATOM 651 C C . PHE A 1 88 ? -15.565 5.210 10.918 1.00 98.06 88 PHE A C 1
ATOM 653 O O . PHE A 1 88 ? -15.239 6.354 11.234 1.00 98.06 88 PHE A O 1
ATOM 660 N N . THR A 1 89 ? -16.835 4.857 10.773 1.00 96.94 89 THR A N 1
ATOM 661 C CA . THR A 1 89 ? -17.962 5.785 10.886 1.00 96.94 89 THR A CA 1
ATOM 662 C C . THR A 1 89 ? -18.898 5.369 12.018 1.00 96.94 89 THR A C 1
ATOM 664 O O . THR A 1 89 ? -19.072 4.188 12.315 1.00 96.94 89 THR A O 1
ATOM 667 N N . GLY A 1 90 ? -19.495 6.355 12.691 1.00 96.56 90 GLY A N 1
ATOM 668 C CA . GLY A 1 90 ? -20.335 6.125 13.867 1.00 96.56 90 GLY A CA 1
ATOM 669 C C . GLY A 1 90 ? -19.559 5.963 15.180 1.00 96.56 90 GLY A C 1
ATOM 670 O O . GLY A 1 90 ? -18.336 6.117 15.254 1.00 96.56 90 GLY A O 1
ATOM 671 N N . GLY A 1 91 ? -20.311 5.697 16.248 1.00 95.38 91 GLY A N 1
ATOM 672 C CA . GLY A 1 91 ? -19.795 5.527 17.604 1.00 95.38 91 GLY A CA 1
ATOM 673 C C . GLY A 1 91 ? -19.885 4.067 18.021 1.00 95.38 91 GLY A C 1
ATOM 674 O O . GLY A 1 91 ? -20.977 3.501 18.024 1.00 95.38 91 GLY A O 1
ATOM 675 N N . ALA A 1 92 ? -18.748 3.468 18.376 1.00 97.56 92 ALA A N 1
ATOM 676 C CA . ALA A 1 92 ? -18.717 2.104 18.884 1.00 97.56 92 ALA A CA 1
ATOM 677 C C . ALA A 1 92 ? -19.530 2.008 20.176 1.00 97.56 92 ALA A C 1
ATOM 679 O O . ALA A 1 92 ? -19.333 2.801 21.098 1.00 97.56 92 ALA A O 1
ATOM 680 N N . LYS A 1 93 ? -20.427 1.025 20.224 1.00 98.12 93 LYS A N 1
ATOM 681 C CA . LYS A 1 93 ? -21.164 0.637 21.419 1.00 98.12 93 LYS A CA 1
ATOM 682 C C . LYS A 1 93 ? -20.905 -0.820 21.731 1.00 98.12 93 LYS A C 1
ATOM 684 O O . LYS A 1 93 ? -21.061 -1.661 20.847 1.00 98.12 93 LYS A O 1
ATOM 689 N N . VAL A 1 94 ? -20.557 -1.107 22.977 1.00 98.50 94 VAL A N 1
ATOM 690 C CA . VAL A 1 94 ? -20.440 -2.476 23.475 1.00 98.50 94 VAL A CA 1
ATOM 691 C C . VAL A 1 94 ? -21.655 -2.787 24.332 1.00 98.50 94 VAL A C 1
ATOM 693 O O . VAL A 1 94 ? -21.873 -2.156 25.366 1.00 98.50 94 VAL A O 1
ATOM 696 N N . MET A 1 95 ? -22.437 -3.768 23.896 1.00 98.38 95 MET A N 1
ATOM 697 C CA . MET A 1 95 ? -23.670 -4.186 24.551 1.00 98.38 95 MET A CA 1
ATOM 698 C C . MET A 1 95 ? -23.458 -5.514 25.275 1.00 98.38 95 MET A C 1
ATOM 700 O O . MET A 1 95 ? -22.927 -6.449 24.683 1.00 98.38 95 MET A O 1
ATOM 704 N N . ALA A 1 96 ? -23.893 -5.612 26.528 1.00 97.62 96 ALA A N 1
ATOM 705 C CA . ALA A 1 96 ? -24.020 -6.875 27.255 1.00 97.62 96 ALA A CA 1
ATOM 706 C C . ALA A 1 96 ? -25.517 -7.157 27.440 1.00 97.62 96 ALA A C 1
ATOM 708 O O . ALA A 1 96 ? -26.159 -6.595 28.330 1.00 97.62 96 ALA A O 1
ATOM 709 N N . GLY A 1 97 ? -26.098 -7.945 26.531 1.00 96.38 97 GLY A N 1
ATOM 710 C CA . GLY A 1 97 ? -27.553 -7.969 26.351 1.00 96.38 97 GLY A CA 1
ATOM 711 C C . GLY A 1 97 ? -28.070 -6.582 25.947 1.00 96.38 97 GLY A C 1
ATOM 712 O O . GLY A 1 97 ? -27.577 -5.994 24.985 1.00 96.38 97 GLY A O 1
ATOM 713 N N . ASP A 1 98 ? -29.015 -6.033 26.711 1.00 95.81 98 ASP A N 1
ATOM 714 C CA . ASP A 1 98 ? -29.594 -4.702 26.464 1.00 95.81 98 ASP A CA 1
ATOM 715 C C . ASP A 1 98 ? -28.820 -3.550 27.133 1.00 95.81 98 ASP A C 1
ATOM 717 O O . ASP A 1 98 ? -29.090 -2.376 26.867 1.00 95.81 98 ASP A O 1
ATOM 721 N N . ALA A 1 99 ? -27.848 -3.855 27.999 1.00 97.50 99 ALA A N 1
ATOM 722 C CA . ALA A 1 99 ? -27.088 -2.843 28.725 1.00 97.50 99 ALA A CA 1
ATOM 723 C C . ALA A 1 99 ? -25.928 -2.291 27.880 1.00 97.50 99 ALA A C 1
ATOM 725 O O . ALA A 1 99 ? -25.062 -3.044 27.429 1.00 97.50 99 ALA A O 1
ATOM 726 N N . ASP A 1 100 ? -25.875 -0.965 27.716 1.00 97.81 100 ASP A N 1
ATOM 727 C CA . ASP A 1 100 ? -24.727 -0.269 27.124 1.00 97.81 100 ASP A CA 1
ATOM 728 C C . ASP A 1 100 ? -23.587 -0.210 28.153 1.00 97.81 100 ASP A C 1
ATOM 730 O O . ASP A 1 100 ? -23.621 0.549 29.127 1.00 97.81 100 ASP A O 1
ATOM 734 N N . VAL A 1 101 ? -22.583 -1.061 27.949 1.00 97.94 101 VAL A N 1
ATOM 735 C CA . VAL A 1 101 ? -21.409 -1.205 28.819 1.00 97.94 101 VAL A CA 1
ATOM 736 C C . VAL A 1 101 ? -20.155 -0.608 28.184 1.00 97.94 101 VAL A C 1
ATOM 738 O O . VAL A 1 101 ? -19.045 -0.899 28.625 1.00 97.94 101 VAL A O 1
ATOM 741 N N . THR A 1 102 ? -20.306 0.256 27.175 1.00 97.94 102 THR A N 1
ATOM 742 C CA . THR A 1 102 ? -19.190 0.854 26.417 1.00 97.94 102 THR A CA 1
ATOM 743 C C . THR A 1 102 ? -18.149 1.514 27.321 1.00 97.94 102 THR A C 1
ATOM 745 O O . THR A 1 102 ? -16.957 1.353 27.097 1.00 97.94 102 THR A O 1
ATOM 748 N N . LYS A 1 103 ? -18.580 2.175 28.404 1.00 96.56 103 LYS A N 1
ATOM 749 C CA . LYS A 1 103 ? -17.691 2.827 29.388 1.00 96.56 103 LYS A CA 1
ATOM 750 C C . LYS A 1 103 ? -16.718 1.877 30.103 1.00 96.56 103 LYS A C 1
ATOM 752 O O . LYS A 1 103 ? -15.770 2.340 30.726 1.00 96.56 103 LYS A O 1
ATOM 757 N N . ASN A 1 104 ? -16.977 0.569 30.060 1.00 96.75 104 ASN A N 1
ATOM 758 C CA . ASN A 1 104 ? -16.108 -0.448 30.648 1.00 96.75 104 ASN A CA 1
ATOM 759 C C . ASN A 1 104 ? -14.949 -0.823 29.714 1.00 96.75 104 ASN A C 1
ATOM 761 O O . ASN A 1 104 ? -14.137 -1.668 30.084 1.00 96.75 104 ASN A O 1
ATOM 765 N N . TYR A 1 105 ? -14.882 -0.226 28.523 1.00 98.19 105 TYR A N 1
ATOM 766 C CA . TYR A 1 105 ? -13.855 -0.480 27.527 1.00 98.19 105 TYR A CA 1
ATOM 767 C C . TYR A 1 105 ? -13.073 0.789 27.200 1.00 98.19 105 TYR A C 1
ATOM 769 O O . TYR A 1 105 ? -13.647 1.871 27.083 1.00 98.19 105 TYR A O 1
ATOM 777 N N . ASP A 1 106 ? -11.767 0.631 27.022 1.00 97.94 106 ASP A N 1
ATOM 778 C CA . ASP A 1 106 ? -10.912 1.624 26.380 1.00 97.94 106 ASP A CA 1
ATOM 779 C C . ASP A 1 106 ? -10.766 1.226 24.909 1.00 97.94 106 ASP A C 1
ATOM 781 O O . ASP A 1 106 ? -10.129 0.218 24.590 1.00 97.94 106 ASP A O 1
ATOM 785 N N . ILE A 1 107 ? -11.470 1.942 24.028 1.00 98.25 107 ILE A N 1
ATOM 786 C CA . ILE A 1 107 ? -11.635 1.552 22.626 1.00 98.25 107 ILE A CA 1
ATOM 787 C C . ILE A 1 107 ? -10.623 2.288 21.759 1.00 98.25 107 ILE A C 1
ATOM 789 O O . ILE A 1 107 ? -10.711 3.503 21.578 1.00 98.25 107 ILE A O 1
ATOM 793 N N . THR A 1 108 ? -9.738 1.526 21.127 1.00 98.25 108 THR A N 1
ATOM 794 C CA . THR A 1 108 ? -8.814 2.023 20.106 1.00 98.25 108 THR A CA 1
ATOM 795 C C . THR A 1 108 ? -9.245 1.556 18.719 1.00 98.25 108 THR A C 1
ATOM 797 O O . THR A 1 108 ? -9.900 0.522 18.562 1.00 98.25 108 THR A O 1
ATOM 800 N N . LYS A 1 109 ? -8.922 2.348 17.694 1.00 98.00 109 LYS A N 1
ATOM 801 C CA . LYS A 1 109 ? -9.256 2.057 16.296 1.00 98.00 109 LYS A CA 1
ATOM 802 C C . LYS A 1 109 ? -7.985 2.049 15.463 1.00 98.00 109 LYS A C 1
ATOM 804 O O . LYS A 1 109 ? -7.200 2.992 15.540 1.00 98.00 109 LYS A O 1
ATOM 809 N N . THR A 1 110 ? -7.828 1.027 14.638 1.00 97.62 110 THR A N 1
ATOM 810 C CA . THR A 1 110 ? -6.720 0.896 13.691 1.00 97.62 110 THR A CA 1
ATOM 811 C C . THR A 1 110 ? -7.305 0.720 12.293 1.00 97.62 110 THR A C 1
ATOM 813 O O . THR A 1 110 ? -7.851 -0.347 12.003 1.00 97.62 110 THR A O 1
ATOM 816 N N . PRO A 1 111 ? -7.276 1.764 11.448 1.00 94.44 111 PRO A N 1
ATOM 817 C CA . PRO A 1 111 ? -7.703 1.665 10.057 1.00 94.44 111 PRO A CA 1
ATOM 818 C C . PRO A 1 111 ? -6.978 0.542 9.309 1.00 94.44 111 PRO A C 1
ATOM 820 O O . PRO A 1 111 ? -5.766 0.382 9.446 1.00 94.44 111 PRO A O 1
ATOM 823 N N . GLY A 1 112 ? -7.733 -0.236 8.534 1.00 95.88 112 GLY A N 1
ATOM 824 C CA . GLY A 1 112 ? -7.188 -1.108 7.494 1.00 95.88 112 GLY A CA 1
ATOM 825 C C . GLY A 1 112 ? -7.087 -0.385 6.148 1.00 95.88 112 GLY A C 1
ATOM 826 O O . GLY A 1 112 ? -7.439 0.796 6.038 1.00 95.88 112 GLY A O 1
ATOM 827 N N . THR A 1 113 ? -6.653 -1.097 5.112 1.00 94.50 113 THR A N 1
ATOM 828 C CA . THR A 1 113 ? -6.435 -0.550 3.766 1.00 94.50 113 THR A CA 1
ATOM 829 C C . THR A 1 113 ? -6.925 -1.492 2.675 1.00 94.50 113 THR A C 1
ATOM 831 O O . THR A 1 113 ? -6.604 -2.679 2.687 1.00 94.50 113 THR A O 1
ATOM 834 N N . LEU A 1 114 ? -7.585 -0.941 1.660 1.00 95.38 114 LEU A N 1
ATOM 835 C CA . LEU A 1 114 ? -7.807 -1.618 0.386 1.00 95.38 114 LEU A CA 1
ATOM 836 C C . LEU A 1 114 ? -6.711 -1.203 -0.600 1.00 95.38 114 LEU A C 1
ATOM 838 O O . LEU A 1 114 ? -6.612 -0.027 -0.951 1.00 95.38 114 LEU A O 1
ATOM 842 N N . THR A 1 115 ? -5.924 -2.157 -1.088 1.00 90.62 115 THR A N 1
ATOM 843 C CA . THR A 1 115 ? -4.957 -1.918 -2.168 1.00 90.62 115 THR A CA 1
ATOM 844 C C . THR A 1 115 ? -5.463 -2.534 -3.466 1.00 90.62 115 THR A C 1
ATOM 846 O O . THR A 1 115 ? -5.701 -3.736 -3.549 1.00 90.62 115 THR A O 1
ATOM 849 N N . ILE A 1 116 ? -5.602 -1.715 -4.505 1.00 82.69 116 ILE A N 1
ATOM 850 C CA . ILE A 1 116 ? -5.969 -2.146 -5.853 1.00 82.69 116 ILE A CA 1
ATOM 851 C C . ILE A 1 116 ? -4.712 -2.103 -6.715 1.00 82.69 116 ILE A C 1
ATOM 853 O O . ILE A 1 116 ? -4.223 -1.034 -7.084 1.00 82.69 116 ILE A O 1
ATOM 857 N N . THR A 1 117 ? -4.164 -3.273 -7.029 1.00 82.00 117 THR A N 1
ATOM 858 C CA . THR A 1 117 ? -2.999 -3.397 -7.904 1.00 82.00 117 THR A CA 1
ATOM 859 C C . THR A 1 117 ? -3.409 -3.267 -9.360 1.00 82.00 117 THR A C 1
ATOM 861 O O . THR A 1 117 ? -4.498 -3.672 -9.774 1.00 82.00 117 THR A O 1
ATOM 864 N N . ARG A 1 118 ? -2.517 -2.709 -10.180 1.00 68.94 118 ARG A N 1
ATOM 865 C CA . ARG A 1 118 ? -2.744 -2.647 -11.622 1.00 68.94 118 ARG A CA 1
ATOM 866 C C . ARG A 1 118 ? -2.820 -4.063 -12.192 1.00 68.94 118 ARG A C 1
ATOM 868 O O . ARG A 1 118 ? -1.982 -4.912 -11.896 1.00 68.94 118 ARG A O 1
ATOM 875 N N . LYS A 1 119 ? -3.799 -4.303 -13.061 1.00 70.12 119 LYS A N 1
ATOM 876 C CA . LYS A 1 119 ? -3.863 -5.534 -13.845 1.00 70.12 119 LYS A CA 1
ATOM 877 C C . LYS A 1 119 ? -2.799 -5.500 -14.933 1.00 70.12 119 LYS A C 1
ATOM 879 O O . LYS A 1 119 ? -2.880 -4.676 -15.835 1.00 70.12 119 LYS A O 1
ATOM 884 N N . ILE A 1 120 ? -1.826 -6.399 -14.842 1.00 58.88 120 ILE A N 1
ATOM 885 C CA . ILE A 1 120 ? -0.766 -6.543 -15.841 1.00 58.88 120 ILE A CA 1
ATOM 886 C C . ILE A 1 120 ? -1.277 -7.469 -16.944 1.00 58.88 120 ILE A C 1
ATOM 888 O O . ILE A 1 120 ? -1.601 -8.631 -16.692 1.00 58.88 120 ILE A O 1
ATOM 892 N N . TYR A 1 121 ? -1.359 -6.958 -18.170 1.00 59.16 121 TYR A N 1
ATOM 893 C CA . TYR A 1 121 ? -1.559 -7.793 -19.352 1.00 59.16 121 TYR A CA 1
ATOM 894 C C . TYR A 1 121 ? -0.203 -8.170 -19.964 1.00 59.16 121 TYR A C 1
ATOM 896 O O . TYR A 1 121 ? 0.738 -7.390 -19.865 1.00 59.16 121 TYR A O 1
ATOM 904 N N . PRO A 1 122 ? -0.093 -9.314 -20.663 1.00 45.34 122 PRO A N 1
ATOM 905 C CA . PRO A 1 122 ? 1.160 -9.756 -21.292 1.00 45.34 122 PRO A CA 1
ATOM 906 C C . PRO A 1 122 ? 1.796 -8.749 -22.269 1.00 45.34 122 PRO A C 1
ATOM 908 O O . PRO A 1 122 ? 2.970 -8.874 -22.587 1.00 45.34 122 PRO A O 1
ATOM 911 N N . ASN A 1 123 ? 1.025 -7.755 -22.729 1.00 50.94 123 ASN A N 1
ATOM 912 C CA . ASN A 1 123 ? 1.454 -6.687 -23.639 1.00 50.94 123 ASN A CA 1
ATOM 913 C C . ASN A 1 123 ? 1.310 -5.281 -23.019 1.00 50.94 123 ASN A C 1
ATOM 915 O O . ASN A 1 123 ? 1.375 -4.286 -23.737 1.00 50.94 123 ASN A O 1
ATOM 919 N N . ASP A 1 124 ? 1.028 -5.193 -21.719 1.00 46.53 124 ASP A N 1
ATOM 920 C CA . ASP A 1 124 ? 0.874 -3.933 -20.998 1.00 46.53 124 ASP A CA 1
ATOM 921 C C . ASP A 1 124 ? 2.211 -3.602 -20.320 1.00 46.53 124 ASP A C 1
ATOM 923 O O . ASP A 1 124 ? 2.701 -4.427 -19.544 1.00 46.53 124 ASP A O 1
ATOM 927 N N . PRO A 1 125 ? 2.849 -2.453 -20.617 1.00 48.50 125 PRO A N 1
ATOM 928 C CA . PRO A 1 125 ? 4.130 -2.114 -20.022 1.00 48.50 125 PRO A CA 1
ATOM 929 C C . PRO A 1 125 ? 3.931 -1.912 -18.519 1.00 48.50 125 PRO A C 1
ATOM 931 O O . PRO A 1 125 ? 3.444 -0.872 -18.069 1.00 48.50 125 PRO A O 1
ATOM 934 N N . THR A 1 126 ? 4.289 -2.922 -17.723 1.00 47.03 126 THR A N 1
ATOM 935 C CA . THR A 1 126 ? 4.736 -2.775 -16.323 1.00 47.03 126 THR A CA 1
ATOM 936 C C . THR A 1 126 ? 5.526 -1.472 -16.171 1.00 47.03 126 THR A C 1
ATOM 938 O O . THR A 1 126 ? 6.185 -1.125 -17.154 1.00 47.03 126 THR A O 1
ATOM 941 N N . PRO A 1 127 ? 5.479 -0.752 -15.023 1.00 52.41 127 PRO A N 1
ATOM 942 C CA . PRO A 1 127 ? 6.132 0.559 -14.879 1.00 52.41 127 PRO A CA 1
ATOM 943 C C . PRO A 1 127 ? 7.496 0.495 -15.546 1.00 52.41 127 PRO A C 1
ATOM 945 O O . PRO A 1 127 ? 8.275 -0.401 -15.217 1.00 52.41 127 PRO A O 1
ATOM 948 N N . ALA A 1 128 ? 7.662 1.296 -16.603 1.00 57.59 128 ALA A N 1
ATOM 949 C CA . ALA A 1 128 ? 8.636 1.036 -17.650 1.00 57.59 128 ALA A CA 1
ATOM 950 C C . ALA A 1 128 ? 10.009 0.824 -17.019 1.00 57.59 128 ALA A C 1
ATOM 952 O O . ALA A 1 128 ? 10.636 1.785 -16.578 1.00 57.59 128 ALA A O 1
ATOM 953 N N . VAL A 1 129 ? 10.464 -0.430 -16.936 1.00 62.84 129 VAL A N 1
ATOM 954 C CA . VAL A 1 129 ? 11.822 -0.689 -16.479 1.00 62.84 129 VAL A CA 1
ATOM 955 C C . VAL A 1 129 ? 12.704 -0.133 -17.577 1.00 62.84 129 VAL A C 1
ATOM 957 O O . VAL A 1 129 ? 12.681 -0.620 -18.706 1.00 62.84 129 VAL A O 1
ATOM 960 N N . GLN A 1 130 ? 13.369 0.971 -17.269 1.00 79.56 130 GLN A N 1
ATOM 961 C CA . GLN A 1 130 ? 14.162 1.722 -18.219 1.00 79.56 130 GLN A CA 1
ATOM 962 C C . GLN A 1 130 ? 15.635 1.439 -17.987 1.00 79.56 130 GLN A C 1
ATOM 964 O O . GLN A 1 130 ? 16.106 1.435 -16.849 1.00 79.56 130 GLN A O 1
ATOM 969 N N . TYR A 1 131 ? 16.356 1.233 -19.080 1.00 84.06 131 TYR A N 1
ATOM 970 C CA . TYR A 1 131 ? 17.786 0.992 -19.074 1.00 84.06 131 TYR A CA 1
ATOM 971 C C . TYR A 1 131 ? 18.507 1.988 -19.975 1.00 84.06 131 TYR A C 1
ATOM 973 O O . TYR A 1 131 ? 17.960 2.469 -20.971 1.00 84.06 131 TYR A O 1
ATOM 981 N N . THR A 1 132 ? 19.754 2.289 -19.633 1.00 92.12 132 THR A N 1
ATOM 982 C CA . THR A 1 132 ? 20.627 3.149 -20.433 1.00 92.12 132 THR A CA 1
ATOM 983 C C . THR A 1 132 ? 21.708 2.334 -21.132 1.00 92.12 132 THR A C 1
ATOM 985 O O . THR A 1 132 ? 22.280 1.404 -20.558 1.00 92.12 132 THR A O 1
ATOM 988 N N . LEU A 1 133 ? 22.012 2.709 -22.374 1.00 95.88 133 LEU A N 1
ATOM 989 C CA . LEU A 1 133 ? 23.210 2.277 -23.085 1.00 95.88 133 LEU A CA 1
ATOM 990 C C . LEU A 1 133 ? 24.217 3.425 -23.146 1.00 95.88 133 LEU A C 1
ATOM 992 O O . LEU A 1 133 ? 23.919 4.510 -23.653 1.00 95.88 133 LEU A O 1
ATOM 996 N N . THR A 1 134 ? 25.416 3.170 -22.643 1.00 97.19 134 THR A N 1
ATOM 997 C CA . THR A 1 134 ? 26.517 4.132 -22.611 1.00 97.19 134 THR A CA 1
ATOM 998 C C . THR A 1 134 ? 27.719 3.577 -23.366 1.00 97.19 134 THR A C 1
ATOM 1000 O O . THR A 1 134 ? 28.022 2.393 -23.269 1.00 97.19 134 THR A O 1
ATOM 1003 N N . TYR A 1 135 ? 28.432 4.429 -24.092 1.00 96.81 135 TYR A N 1
ATOM 1004 C CA . TYR A 1 135 ? 29.660 4.095 -24.802 1.00 96.81 135 TYR A CA 1
ATOM 1005 C C . TYR A 1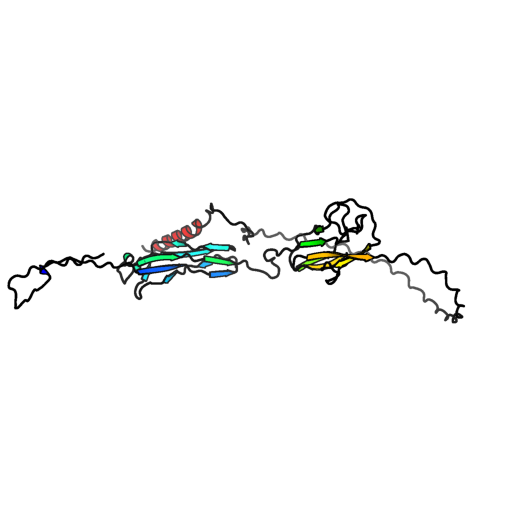 135 ? 30.845 4.779 -24.127 1.00 96.81 135 TYR A C 1
ATOM 1007 O O . TYR A 1 135 ? 30.854 5.999 -23.964 1.00 96.81 135 TYR A O 1
ATOM 1015 N N . ASN A 1 136 ? 31.854 4.008 -23.743 1.00 96.12 136 ASN A N 1
ATOM 1016 C CA . ASN A 1 136 ? 33.086 4.492 -23.136 1.00 96.12 136 ASN A CA 1
ATOM 1017 C C . ASN A 1 136 ? 34.239 4.335 -24.134 1.00 96.12 136 ASN A C 1
ATOM 1019 O O . ASN A 1 136 ? 34.502 3.235 -24.619 1.00 96.12 136 ASN A O 1
ATOM 1023 N N . GLY A 1 137 ? 34.955 5.423 -24.417 1.00 90.75 137 GLY A N 1
ATOM 1024 C CA . GLY A 1 137 ? 36.048 5.430 -25.390 1.00 90.75 137 GLY A CA 1
ATOM 1025 C C . GLY A 1 137 ? 37.263 4.596 -24.984 1.00 90.75 137 GLY A C 1
ATOM 1026 O O . GLY A 1 137 ? 38.126 4.349 -25.825 1.00 90.75 137 GLY A O 1
ATOM 1027 N N . ASN A 1 138 ? 37.348 4.163 -23.719 1.00 90.88 138 ASN A N 1
ATOM 1028 C CA . ASN A 1 138 ? 38.405 3.306 -23.178 1.00 90.88 138 ASN A CA 1
ATOM 1029 C C . ASN A 1 138 ? 39.821 3.782 -23.563 1.00 90.88 138 ASN A C 1
ATOM 1031 O O . ASN A 1 138 ? 40.627 3.041 -24.117 1.00 90.88 138 ASN A O 1
ATOM 1035 N N . GLY A 1 139 ? 40.091 5.069 -23.328 1.00 81.12 139 GLY A N 1
ATOM 1036 C C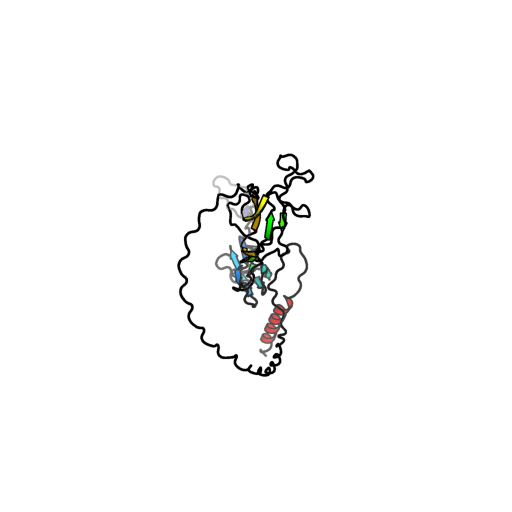A . GLY A 1 139 ? 41.316 5.753 -23.767 1.00 81.12 139 GLY A CA 1
ATOM 1037 C C . GLY A 1 139 ? 41.135 6.619 -25.019 1.00 81.12 139 GLY A C 1
ATOM 1038 O O . GLY A 1 139 ? 41.939 7.517 -25.253 1.00 81.12 139 GLY A O 1
ATOM 1039 N N . GLY A 1 140 ? 40.056 6.419 -25.778 1.00 84.12 140 GLY A N 1
ATOM 1040 C CA . GLY A 1 140 ? 39.642 7.294 -26.873 1.00 84.12 140 GLY A CA 1
ATOM 1041 C C . GLY A 1 140 ? 38.819 8.511 -26.437 1.00 84.12 140 GLY A C 1
ATOM 1042 O O . GLY A 1 140 ? 38.166 8.498 -25.392 1.00 84.12 140 GLY A O 1
ATOM 1043 N N . ILE A 1 141 ? 38.841 9.550 -27.275 1.00 83.56 141 ILE A N 1
ATOM 1044 C CA . ILE A 1 141 ? 38.065 10.793 -27.131 1.00 83.56 141 ILE A CA 1
ATOM 1045 C C . ILE A 1 141 ? 37.266 11.089 -28.406 1.00 83.56 141 ILE A C 1
ATOM 1047 O O . ILE A 1 141 ? 37.720 10.789 -29.514 1.00 83.56 141 ILE A O 1
ATOM 1051 N N . THR A 1 142 ? 36.067 11.650 -28.268 1.00 83.50 142 THR A N 1
ATOM 1052 C CA . THR A 1 142 ? 35.285 12.156 -29.408 1.00 83.50 142 THR A CA 1
ATOM 1053 C C . THR A 1 142 ? 35.895 13.452 -29.953 1.00 83.50 142 THR A C 1
ATOM 1055 O O . THR A 1 142 ? 36.782 14.052 -29.344 1.00 83.50 142 THR A O 1
ATOM 1058 N N . ALA A 1 143 ? 35.378 13.942 -31.084 1.00 81.25 143 ALA A N 1
ATOM 1059 C CA . ALA A 1 143 ? 35.753 15.253 -31.622 1.00 81.25 143 ALA A CA 1
ATOM 1060 C C . ALA A 1 143 ? 35.443 16.424 -30.663 1.00 81.25 143 ALA A C 1
ATOM 1062 O O . ALA A 1 143 ? 36.122 17.446 -30.716 1.00 81.25 143 ALA A O 1
ATOM 1063 N N . SER A 1 144 ? 34.445 16.275 -29.783 1.00 81.31 144 SER A N 1
ATOM 1064 C CA . SER A 1 144 ? 34.114 17.236 -28.721 1.00 81.31 144 SER A CA 1
ATOM 1065 C C . SER A 1 144 ? 34.993 17.094 -27.472 1.00 81.31 144 SER A C 1
ATOM 1067 O O . SER A 1 144 ? 34.907 17.930 -26.579 1.00 81.31 144 SER A O 1
ATOM 1069 N N . GLY A 1 145 ? 35.859 16.075 -27.414 1.00 78.44 145 GLY A N 1
ATOM 1070 C CA . GLY A 1 145 ? 36.721 15.785 -26.266 1.00 78.44 145 GLY A CA 1
ATOM 1071 C C . GLY A 1 145 ? 36.088 14.868 -25.213 1.00 78.44 145 GLY A C 1
ATOM 1072 O O . GLY A 1 145 ? 36.716 14.600 -24.189 1.00 78.44 145 GLY A O 1
ATOM 1073 N N . ASP A 1 146 ? 34.884 14.348 -25.460 1.00 83.06 146 ASP A N 1
ATOM 1074 C CA . ASP A 1 146 ? 34.184 13.472 -24.523 1.00 83.06 146 ASP A CA 1
ATOM 1075 C C . ASP A 1 146 ? 34.818 12.078 -24.495 1.00 83.06 146 ASP A C 1
ATOM 1077 O O . ASP A 1 146 ? 35.189 11.512 -25.525 1.00 83.06 146 ASP A O 1
ATOM 1081 N N . ARG A 1 147 ? 34.916 11.495 -23.299 1.00 86.12 147 ARG A N 1
ATOM 1082 C CA . ARG A 1 147 ? 35.411 10.120 -23.079 1.00 86.12 147 ARG A CA 1
ATOM 1083 C C . ARG A 1 147 ? 34.283 9.100 -22.947 1.00 86.12 147 ARG A C 1
ATOM 1085 O O . ARG A 1 147 ? 34.520 7.895 -23.017 1.00 86.12 147 ARG A O 1
ATOM 1092 N N . ILE A 1 148 ? 33.067 9.586 -22.725 1.00 89.31 148 ILE A N 1
ATOM 1093 C CA . ILE A 1 148 ? 31.849 8.802 -22.569 1.00 89.31 148 ILE A CA 1
ATOM 1094 C C . ILE A 1 148 ? 30.753 9.495 -23.374 1.00 89.31 148 ILE A C 1
ATOM 1096 O O . ILE A 1 148 ? 30.629 10.715 -23.321 1.00 89.31 148 ILE A O 1
ATOM 1100 N N . TYR A 1 149 ? 29.952 8.721 -24.094 1.00 89.31 149 TYR A N 1
ATOM 1101 C CA . TYR A 1 149 ? 28.797 9.211 -24.834 1.00 89.31 149 TYR A CA 1
ATOM 1102 C C . TYR A 1 149 ? 27.602 8.285 -24.597 1.00 89.31 149 TYR A C 1
ATOM 1104 O O . TYR A 1 149 ? 27.740 7.065 -24.639 1.00 89.31 149 TYR A O 1
ATOM 1112 N N . SER A 1 150 ? 26.429 8.851 -24.317 1.00 92.00 150 SER A N 1
ATOM 1113 C CA . SER A 1 150 ? 25.192 8.080 -24.138 1.00 92.00 150 SER A CA 1
ATOM 1114 C C . SER A 1 150 ? 24.477 7.893 -25.466 1.00 92.00 150 SER A C 1
ATOM 1116 O O . SER A 1 150 ? 24.431 8.821 -26.271 1.00 92.00 150 SER A O 1
ATOM 1118 N N . ASP A 1 151 ? 23.868 6.725 -25.672 1.00 91.94 151 ASP A N 1
ATOM 1119 C CA . ASP A 1 151 ? 22.994 6.520 -26.823 1.00 91.94 151 ASP A CA 1
ATOM 1120 C C . ASP A 1 151 ? 21.856 7.565 -26.816 1.00 91.94 151 ASP A C 1
ATOM 1122 O O . ASP A 1 151 ? 21.153 7.694 -25.808 1.00 91.94 151 ASP A O 1
ATOM 1126 N N . PRO A 1 152 ? 21.647 8.322 -27.907 1.00 90.81 152 PRO A N 1
ATOM 1127 C CA . PRO A 1 152 ? 20.652 9.387 -27.949 1.00 90.81 152 PRO A CA 1
ATOM 1128 C C . PRO A 1 152 ? 19.203 8.879 -27.922 1.00 90.81 152 PRO A C 1
ATOM 1130 O O . PRO A 1 152 ? 18.292 9.690 -27.768 1.00 90.81 152 PRO A O 1
ATOM 1133 N N . LYS A 1 153 ? 18.966 7.567 -28.066 1.00 85.19 153 LYS A N 1
ATOM 1134 C CA . LYS A 1 153 ? 17.643 6.947 -27.878 1.00 85.19 153 LYS A CA 1
ATOM 1135 C C . LYS A 1 153 ? 17.368 6.533 -26.435 1.00 85.19 153 LYS A C 1
ATOM 1137 O O . LYS A 1 153 ? 16.267 6.060 -26.162 1.00 85.19 153 LYS A O 1
ATOM 1142 N N . ASN A 1 154 ? 18.334 6.683 -25.526 1.00 84.62 154 ASN A N 1
ATOM 1143 C CA . ASN A 1 154 ? 18.079 6.463 -24.109 1.00 84.62 154 ASN A CA 1
ATOM 1144 C C . ASN A 1 154 ? 16.927 7.367 -23.626 1.00 84.62 154 ASN A C 1
ATOM 1146 O O . ASN A 1 154 ? 16.852 8.529 -24.034 1.00 84.62 154 ASN A O 1
ATOM 1150 N N . PRO A 1 155 ? 16.084 6.881 -22.701 1.00 89.81 155 PRO A N 1
ATOM 1151 C CA . PRO A 1 155 ? 16.103 5.543 -22.102 1.00 89.81 155 PRO A CA 1
ATOM 1152 C C . PRO A 1 155 ? 15.452 4.462 -22.986 1.00 89.81 155 PRO A C 1
ATOM 1154 O O . PRO A 1 155 ? 14.463 4.710 -23.675 1.00 89.81 155 PRO A O 1
ATOM 1157 N N . TYR A 1 156 ? 15.964 3.231 -22.906 1.00 78.31 156 TYR A N 1
ATOM 1158 C CA . TYR A 1 156 ? 15.358 2.056 -23.539 1.00 78.31 156 TYR A CA 1
ATOM 1159 C C . TYR A 1 156 ? 14.405 1.340 -22.582 1.00 78.31 156 TYR A C 1
ATOM 1161 O O . TYR A 1 156 ? 14.694 1.216 -21.397 1.00 78.31 156 TYR A O 1
ATOM 1169 N N . MET A 1 157 ? 13.293 0.814 -23.101 1.00 73.38 157 MET A N 1
ATOM 1170 C CA . MET A 1 157 ? 12.429 -0.097 -22.338 1.00 73.38 157 MET A CA 1
ATOM 1171 C C . MET A 1 157 ? 13.134 -1.445 -22.118 1.00 73.38 157 MET A C 1
ATOM 1173 O O . MET A 1 157 ? 13.899 -1.887 -22.976 1.00 73.38 157 MET A O 1
ATOM 1177 N N . GLY A 1 158 ? 12.847 -2.129 -21.011 1.00 77.38 158 GLY A N 1
ATOM 1178 C CA . GLY A 1 158 ? 13.310 -3.494 -20.767 1.00 77.38 158 GLY A CA 1
ATOM 1179 C C . GLY A 1 158 ? 12.912 -4.447 -21.895 1.00 77.38 158 GLY A C 1
ATOM 1180 O O . GLY A 1 158 ? 11.821 -4.344 -22.455 1.00 77.38 158 GLY A O 1
ATOM 1181 N N . ASP A 1 159 ? 13.837 -5.329 -22.270 1.00 73.25 159 ASP A N 1
ATOM 1182 C CA . ASP A 1 159 ? 13.774 -6.201 -23.447 1.00 73.25 159 ASP A CA 1
ATOM 1183 C C . ASP A 1 159 ? 13.643 -5.472 -24.799 1.00 73.25 159 ASP A C 1
ATOM 1185 O O . ASP A 1 159 ? 13.430 -6.122 -25.829 1.00 73.25 159 ASP A O 1
ATOM 1189 N N . ALA A 1 160 ? 13.819 -4.148 -24.875 1.00 74.88 160 ALA A N 1
ATOM 1190 C CA . ALA A 1 160 ? 13.905 -3.471 -26.166 1.00 74.88 160 ALA A CA 1
ATOM 1191 C C . ALA A 1 160 ? 15.114 -3.978 -26.968 1.00 74.88 160 ALA A C 1
ATOM 1193 O O . ALA A 1 160 ? 16.172 -4.297 -26.421 1.00 74.88 160 ALA A O 1
ATOM 1194 N N . THR A 1 161 ? 14.957 -4.047 -28.290 1.00 81.06 161 THR A N 1
ATOM 1195 C CA . THR A 1 161 ? 16.077 -4.300 -29.198 1.00 81.06 161 THR A CA 1
ATOM 1196 C C . THR A 1 161 ? 16.862 -3.011 -29.396 1.00 81.06 161 THR A C 1
ATOM 1198 O O . THR A 1 161 ? 16.325 -2.024 -29.903 1.00 81.06 161 THR A O 1
ATOM 1201 N N . VAL A 1 162 ? 18.136 -3.036 -29.022 1.00 87.31 162 VAL A N 1
ATOM 1202 C CA . VAL A 1 162 ? 19.083 -1.937 -29.223 1.00 87.31 162 VAL A CA 1
ATOM 1203 C C . VAL A 1 162 ? 19.940 -2.225 -30.451 1.00 87.31 162 VAL A C 1
ATOM 1205 O O . VAL A 1 162 ? 20.219 -3.387 -30.733 1.00 87.31 162 VAL A O 1
ATOM 1208 N N . VAL A 1 163 ? 20.343 -1.180 -31.178 1.00 92.38 163 VAL A N 1
ATOM 1209 C CA . VAL A 1 163 ? 21.299 -1.255 -32.294 1.00 92.38 163 VAL A CA 1
ATOM 1210 C C . VAL A 1 163 ? 22.580 -0.552 -31.860 1.00 92.38 163 VAL A C 1
ATOM 1212 O O . VAL A 1 163 ? 22.538 0.625 -31.503 1.00 92.38 163 VAL A O 1
ATOM 1215 N N . VAL A 1 164 ? 23.706 -1.255 -31.905 1.00 95.00 164 VAL A N 1
ATOM 1216 C CA . VAL A 1 164 ? 25.019 -0.734 -31.513 1.00 95.00 164 VAL A CA 1
ATOM 1217 C C . VAL A 1 164 ? 25.474 0.335 -32.508 1.00 95.00 164 VAL A C 1
ATOM 1219 O O . VAL A 1 164 ? 25.491 0.114 -33.720 1.00 95.00 164 VAL A O 1
ATOM 1222 N N . LEU A 1 165 ? 25.834 1.513 -32.003 1.00 94.12 165 LEU A N 1
ATOM 1223 C CA . LEU A 1 165 ? 26.200 2.665 -32.819 1.00 94.12 165 LEU A CA 1
ATOM 1224 C C . LEU A 1 165 ? 27.641 2.564 -33.355 1.00 94.12 165 LEU A C 1
ATOM 1226 O O . LEU A 1 165 ? 28.503 1.924 -32.739 1.00 94.12 165 LEU A O 1
ATOM 1230 N N . PRO A 1 166 ? 27.933 3.222 -34.494 1.00 94.25 166 PRO A N 1
ATOM 1231 C CA . PRO A 1 166 ? 29.298 3.395 -34.980 1.00 94.25 166 PRO A CA 1
ATOM 1232 C C . PRO A 1 166 ? 30.206 4.064 -33.947 1.00 94.25 166 PRO A C 1
ATOM 1234 O O . PRO A 1 166 ? 29.776 4.932 -33.188 1.00 94.25 166 PRO A O 1
ATOM 1237 N N . ASN A 1 167 ? 31.487 3.694 -33.955 1.00 90.69 167 ASN A N 1
ATOM 1238 C CA . ASN A 1 167 ? 32.487 4.346 -33.120 1.00 90.69 167 ASN A CA 1
ATOM 1239 C C . ASN A 1 167 ? 32.612 5.841 -33.456 1.00 90.69 167 ASN A C 1
ATOM 1241 O O . ASN A 1 167 ? 32.826 6.210 -34.609 1.00 90.69 167 ASN A O 1
ATOM 1245 N N . MET A 1 168 ? 32.530 6.683 -32.425 1.00 88.25 168 MET A N 1
ATOM 1246 C CA . MET A 1 168 ? 32.762 8.131 -32.505 1.00 88.25 168 MET A CA 1
ATOM 1247 C C . MET A 1 168 ? 34.069 8.568 -31.831 1.00 88.25 168 MET A C 1
ATOM 1249 O O . MET A 1 168 ? 34.430 9.744 -31.892 1.00 88.25 168 MET A O 1
ATOM 1253 N N . PHE A 1 169 ? 34.771 7.647 -31.168 1.00 87.38 169 PHE A N 1
ATOM 1254 C CA . PHE A 1 169 ? 36.021 7.931 -30.481 1.00 87.38 169 PHE A CA 1
ATOM 1255 C C . PHE A 1 169 ? 37.213 7.817 -31.430 1.00 87.38 169 PHE A C 1
ATOM 1257 O O . PHE A 1 169 ? 37.227 7.032 -32.378 1.00 87.38 169 PHE A O 1
ATOM 1264 N N . THR A 1 170 ? 38.263 8.559 -31.114 1.00 80.69 170 THR A N 1
ATOM 1265 C CA . THR A 1 170 ? 39.600 8.409 -31.686 1.00 80.69 170 THR A CA 1
ATOM 1266 C C . THR A 1 170 ? 40.577 8.161 -30.546 1.00 80.69 170 THR A C 1
ATOM 1268 O O . THR A 1 170 ? 40.535 8.854 -29.527 1.00 80.69 170 THR A O 1
ATOM 1271 N N . TYR A 1 171 ? 41.436 7.151 -30.673 1.00 67.06 171 TYR A N 1
ATOM 1272 C CA . TYR A 1 171 ? 42.441 6.876 -29.652 1.00 67.06 171 TYR A CA 1
ATOM 1273 C C . TYR A 1 171 ? 43.560 7.912 -29.753 1.00 67.06 171 TYR A C 1
ATOM 1275 O O . TYR A 1 171 ? 44.208 8.047 -30.791 1.00 67.06 171 TYR A O 1
ATOM 1283 N N . SER A 1 172 ? 43.757 8.672 -28.680 1.00 53.38 172 SER A N 1
ATOM 1284 C CA . SER A 1 172 ? 44.765 9.730 -28.609 1.00 53.38 172 SER A CA 1
ATOM 1285 C C . SER A 1 172 ? 45.678 9.470 -27.418 1.00 53.38 172 SER A C 1
ATOM 1287 O O . SER A 1 172 ? 45.200 9.369 -26.290 1.00 53.38 172 SER A O 1
ATOM 1289 N N . VAL A 1 173 ? 46.993 9.386 -27.641 1.00 49.00 173 VAL A N 1
ATOM 1290 C CA . VAL A 1 173 ? 47.971 9.314 -26.542 1.00 49.00 173 VAL A CA 1
ATOM 1291 C C . VAL A 1 173 ? 48.471 10.734 -26.238 1.00 49.00 173 VAL A C 1
ATOM 1293 O O . VAL A 1 173 ? 48.820 11.464 -27.172 1.00 49.00 173 VAL A O 1
ATOM 1296 N N . PRO A 1 174 ? 48.535 11.171 -24.966 1.00 43.28 174 PRO A N 1
ATOM 1297 C CA . PRO A 1 174 ? 49.189 12.427 -24.619 1.00 43.28 174 PRO A CA 1
ATOM 1298 C C . PRO A 1 174 ? 50.701 12.336 -24.858 1.00 43.28 174 PRO A C 1
ATOM 1300 O O . PRO A 1 174 ? 51.330 11.303 -24.628 1.00 43.28 174 PRO A O 1
ATOM 1303 N N . LYS A 1 175 ? 51.301 13.455 -25.267 1.00 37.47 175 LYS A N 1
ATOM 1304 C CA . LYS A 1 175 ? 52.654 13.567 -25.842 1.00 37.47 175 LYS A CA 1
ATOM 1305 C C . LYS A 1 175 ? 53.824 13.076 -24.961 1.00 37.47 175 LYS A C 1
ATOM 1307 O O . LYS A 1 175 ? 54.933 12.982 -25.468 1.00 37.47 175 LYS A O 1
ATOM 1312 N N . ASN A 1 176 ? 53.608 12.721 -23.687 1.00 40.53 176 ASN A N 1
ATOM 1313 C CA . ASN A 1 176 ? 54.688 12.446 -22.723 1.00 40.53 176 ASN A CA 1
ATOM 1314 C C . ASN A 1 176 ? 54.641 11.078 -22.003 1.00 40.53 176 ASN A C 1
ATOM 1316 O O . ASN A 1 176 ? 55.297 10.910 -20.977 1.00 40.53 176 ASN A O 1
ATOM 1320 N N . GLY A 1 177 ? 53.931 10.072 -22.526 1.00 40.94 177 GLY A N 1
ATOM 1321 C CA . GLY A 1 177 ? 54.158 8.670 -22.122 1.00 40.94 177 GLY A CA 1
ATOM 1322 C C . GLY A 1 177 ? 53.839 8.308 -20.661 1.00 40.94 177 GLY A C 1
ATOM 1323 O O . GLY A 1 177 ? 54.319 7.289 -20.168 1.00 40.94 177 GLY A O 1
ATOM 1324 N N . LYS A 1 178 ? 53.019 9.100 -19.965 1.00 36.84 178 LYS A N 1
ATOM 1325 C CA . LYS A 1 178 ? 52.384 8.710 -18.698 1.00 36.84 178 LYS A CA 1
ATOM 1326 C C . LYS A 1 178 ? 50.869 8.737 -18.861 1.00 36.84 178 LYS A C 1
ATOM 1328 O O . LYS A 1 178 ? 50.345 9.571 -19.596 1.00 36.84 178 LYS A O 1
ATOM 1333 N N . TYR A 1 179 ? 50.197 7.788 -18.206 1.00 42.47 179 TYR A N 1
ATOM 1334 C CA . TYR A 1 179 ? 48.740 7.728 -18.102 1.00 42.47 179 TYR A CA 1
ATOM 1335 C C . TYR A 1 179 ? 48.197 9.110 -17.715 1.00 42.47 179 TYR A C 1
ATOM 1337 O O . TYR A 1 179 ? 48.684 9.695 -16.755 1.00 42.47 179 TYR A O 1
ATOM 1345 N N . ALA A 1 180 ? 47.243 9.629 -18.491 1.00 40.34 180 ALA A N 1
ATOM 1346 C CA . ALA A 1 180 ? 46.669 10.953 -18.279 1.00 40.34 180 ALA A CA 1
ATOM 1347 C C . ALA A 1 180 ? 45.850 10.994 -16.981 1.00 40.34 180 ALA A C 1
ATOM 1349 O O . ALA A 1 180 ? 44.725 10.491 -16.947 1.00 40.34 180 ALA A O 1
ATOM 1350 N N . ASP A 1 181 ? 46.414 11.611 -15.948 1.00 38.81 181 ASP A N 1
ATOM 1351 C CA . ASP A 1 181 ? 45.663 12.502 -15.072 1.00 38.81 181 ASP A CA 1
ATOM 1352 C C . ASP A 1 181 ? 45.299 13.795 -15.839 1.00 38.81 181 ASP A C 1
ATOM 1354 O O . ASP A 1 181 ? 45.750 14.042 -16.959 1.00 38.81 181 ASP A O 1
ATOM 1358 N N . GLU A 1 182 ? 44.345 14.541 -15.297 1.00 47.84 182 GLU A N 1
ATOM 1359 C CA . GLU A 1 182 ? 43.281 15.270 -16.002 1.00 47.84 182 GLU A CA 1
ATOM 1360 C C . GLU A 1 182 ? 43.650 16.491 -16.870 1.00 47.84 182 GLU A C 1
ATOM 1362 O O . GLU A 1 182 ? 42.751 17.156 -17.372 1.00 47.84 182 GLU A O 1
ATOM 1367 N N . GLU A 1 183 ? 44.912 16.789 -17.162 1.00 56.84 183 GLU A N 1
ATOM 1368 C CA . GLU A 1 183 ? 45.258 18.012 -17.902 1.00 56.84 183 GLU A CA 1
ATOM 1369 C C . GLU A 1 183 ? 46.517 17.834 -18.762 1.00 56.84 183 GLU A C 1
ATOM 1371 O O . GLU A 1 183 ? 47.627 17.980 -18.262 1.00 56.84 183 GLU A O 1
ATOM 1376 N N . ASN A 1 184 ? 46.379 17.569 -20.073 1.00 36.38 184 ASN A N 1
ATOM 1377 C CA . ASN A 1 184 ? 47.147 18.305 -21.094 1.00 36.38 184 ASN A CA 1
ATOM 1378 C C . ASN A 1 184 ? 46.869 17.917 -22.555 1.00 36.38 184 ASN A C 1
ATOM 1380 O O . ASN A 1 184 ? 46.562 16.781 -22.904 1.00 36.38 184 ASN A O 1
ATOM 1384 N N . THR A 1 185 ? 47.091 18.922 -23.397 1.00 39.91 185 THR A N 1
ATOM 1385 C CA . THR A 1 185 ? 46.887 19.033 -24.845 1.00 39.91 185 THR A CA 1
ATOM 1386 C C . THR A 1 185 ? 47.535 17.950 -25.737 1.00 39.91 185 THR A C 1
ATOM 1388 O O . THR A 1 185 ? 48.582 17.367 -25.454 1.00 39.91 185 THR A O 1
ATOM 1391 N N . VAL A 1 186 ? 46.848 17.702 -26.859 1.00 43.62 186 VAL A N 1
ATOM 1392 C CA . VAL A 1 186 ? 46.921 16.553 -27.781 1.00 43.62 186 VAL A CA 1
ATOM 1393 C C . VAL A 1 186 ? 48.130 16.592 -28.728 1.00 43.62 186 VAL A C 1
ATOM 1395 O O . VAL A 1 186 ? 48.319 17.566 -29.454 1.00 43.62 186 VAL A O 1
ATOM 1398 N N . SER A 1 187 ? 48.910 15.502 -28.803 1.00 47.28 187 SER A N 1
ATOM 1399 C CA . SER A 1 187 ? 49.722 15.134 -29.984 1.00 47.28 187 SER A CA 1
ATOM 1400 C C . SER A 1 187 ? 50.444 13.794 -29.786 1.00 47.28 187 SER A C 1
ATOM 1402 O O . SER A 1 187 ? 51.584 13.782 -29.332 1.00 47.28 187 SER A O 1
ATOM 1404 N N . ALA A 1 188 ? 49.817 12.685 -30.176 1.00 41.56 188 ALA A N 1
ATOM 1405 C CA . ALA A 1 188 ? 50.473 11.494 -30.726 1.00 41.56 188 ALA A CA 1
ATOM 1406 C C . ALA A 1 188 ? 49.382 10.559 -31.266 1.00 41.56 188 ALA A C 1
ATOM 1408 O O . ALA A 1 188 ? 48.559 10.042 -30.509 1.00 41.56 188 ALA A O 1
ATOM 1409 N N . ILE A 1 189 ? 49.365 10.370 -32.586 1.00 47.50 189 ILE A N 1
ATOM 1410 C CA . ILE A 1 189 ? 48.534 9.364 -33.245 1.00 47.50 189 ILE A CA 1
ATOM 1411 C C . ILE A 1 189 ? 49.142 8.016 -32.855 1.00 47.50 189 ILE A C 1
ATOM 1413 O O . ILE A 1 189 ? 50.178 7.622 -33.388 1.00 47.50 189 ILE A O 1
ATOM 1417 N N . SER A 1 190 ? 48.546 7.318 -31.893 1.00 54.41 190 SER A N 1
ATOM 1418 C CA . SER A 1 190 ? 48.758 5.876 -31.808 1.00 54.41 190 SER A CA 1
ATOM 1419 C C . SER A 1 190 ? 48.243 5.263 -33.103 1.00 54.41 190 SER A C 1
ATOM 1421 O O . SER A 1 190 ? 47.153 5.611 -33.552 1.00 54.41 190 SER A O 1
ATOM 1423 N N . ASN A 1 191 ? 48.950 4.287 -33.648 1.00 65.50 191 ASN A N 1
ATOM 1424 C CA . ASN A 1 191 ? 48.457 3.402 -34.702 1.00 65.50 191 ASN A CA 1
ATOM 1425 C C . ASN A 1 191 ? 47.287 2.501 -34.238 1.00 65.50 191 ASN A C 1
ATOM 1427 O O . ASN A 1 191 ? 47.060 1.449 -34.818 1.00 65.50 191 ASN A O 1
ATOM 1431 N N . ALA A 1 192 ? 46.564 2.877 -33.185 1.00 74.31 192 ALA A N 1
ATOM 1432 C CA . ALA A 1 192 ? 45.432 2.146 -32.657 1.00 74.31 192 ALA A CA 1
ATOM 1433 C C . ALA A 1 192 ? 44.228 2.287 -33.597 1.00 74.31 192 ALA A C 1
ATOM 1435 O O . ALA A 1 192 ? 43.757 3.387 -33.887 1.00 74.31 192 ALA A O 1
ATOM 1436 N N . VAL A 1 193 ? 43.729 1.152 -34.064 1.00 85.38 193 VAL A N 1
ATOM 1437 C CA . VAL A 1 193 ? 42.538 1.019 -34.895 1.00 85.38 193 VAL A CA 1
ATOM 1438 C C . VAL A 1 193 ? 41.422 0.487 -34.011 1.00 85.38 193 VAL A C 1
ATOM 1440 O O . VAL A 1 193 ? 41.632 -0.452 -33.243 1.00 85.38 193 VAL A O 1
ATOM 1443 N N . PHE A 1 194 ? 40.240 1.095 -34.109 1.00 90.94 194 PHE A N 1
ATOM 1444 C CA . PHE A 1 194 ? 39.050 0.601 -33.424 1.00 90.94 194 PHE A CA 1
ATOM 1445 C C . PHE A 1 194 ? 38.745 -0.824 -33.898 1.00 90.94 194 PHE A C 1
ATOM 1447 O O . PHE A 1 194 ? 38.629 -1.065 -35.101 1.00 90.94 194 PHE A O 1
ATOM 1454 N N . ASP A 1 195 ? 38.653 -1.758 -32.959 1.00 92.31 195 ASP A N 1
ATOM 1455 C CA . ASP A 1 195 ? 38.447 -3.180 -33.237 1.00 92.31 195 ASP A CA 1
ATOM 1456 C C . ASP A 1 195 ? 37.002 -3.626 -32.969 1.00 92.31 195 ASP A C 1
ATOM 1458 O O . ASP A 1 195 ? 36.505 -4.554 -33.604 1.00 92.31 195 ASP A O 1
ATOM 1462 N N . GLY A 1 196 ? 36.299 -2.934 -32.070 1.00 94.56 196 GLY A N 1
ATOM 1463 C CA . GLY A 1 196 ? 34.909 -3.217 -31.726 1.00 94.56 196 GLY A CA 1
ATOM 1464 C C . GLY A 1 196 ? 34.527 -2.665 -30.358 1.00 94.56 196 GLY A C 1
ATOM 1465 O O . GLY A 1 196 ? 35.323 -2.022 -29.675 1.00 94.56 196 GLY A O 1
ATOM 1466 N N . TRP A 1 197 ? 33.295 -2.924 -29.948 1.00 97.50 197 TRP A N 1
ATOM 1467 C CA . TRP A 1 197 ? 32.788 -2.647 -28.608 1.00 97.50 197 TRP A CA 1
ATOM 1468 C C . TRP A 1 197 ? 32.826 -3.911 -27.756 1.00 97.50 197 TRP A C 1
ATOM 1470 O O . TRP A 1 197 ? 32.600 -4.998 -28.277 1.00 97.50 197 TRP A O 1
ATOM 1480 N N . ASN A 1 198 ? 33.041 -3.790 -26.449 1.00 97.69 198 ASN A N 1
ATOM 1481 C CA . ASN A 1 198 ? 32.945 -4.912 -25.518 1.00 97.69 198 ASN A CA 1
ATOM 1482 C C . ASN A 1 198 ? 32.207 -4.511 -24.233 1.00 97.69 198 ASN A C 1
ATOM 1484 O O . ASN A 1 198 ? 32.300 -3.361 -23.809 1.00 97.69 198 ASN A O 1
ATOM 1488 N N . THR A 1 199 ? 31.468 -5.429 -23.610 1.00 96.31 199 THR A N 1
ATOM 1489 C CA . THR A 1 199 ? 30.765 -5.151 -22.340 1.00 96.31 199 THR A CA 1
ATOM 1490 C C . THR A 1 199 ? 31.704 -4.968 -21.149 1.00 96.31 199 THR A C 1
ATOM 1492 O O . THR A 1 199 ? 31.302 -4.382 -20.152 1.00 96.31 199 THR A O 1
ATOM 1495 N N . GLU A 1 200 ? 32.945 -5.438 -21.256 1.00 94.19 200 GLU A N 1
ATOM 1496 C CA . GLU A 1 200 ? 33.987 -5.281 -20.247 1.00 94.19 200 GLU A CA 1
ATOM 1497 C C . GLU A 1 200 ? 35.140 -4.430 -20.781 1.00 94.19 200 GLU A C 1
ATOM 1499 O O . GLU A 1 200 ? 35.502 -4.464 -21.962 1.00 94.19 200 GLU A O 1
ATOM 1504 N N . LYS A 1 201 ? 35.753 -3.656 -19.886 1.00 92.25 201 LYS A N 1
ATOM 1505 C CA . LYS A 1 201 ? 36.820 -2.712 -20.242 1.00 92.25 201 LYS A CA 1
ATOM 1506 C C . LYS A 1 201 ? 38.063 -3.402 -20.815 1.00 92.25 201 LYS A C 1
ATOM 1508 O O . LYS A 1 201 ? 38.713 -2.849 -21.703 1.00 92.25 201 LYS A O 1
ATOM 1513 N N . ASP A 1 202 ? 38.392 -4.580 -20.300 1.00 87.69 202 ASP A N 1
ATOM 1514 C CA . ASP A 1 202 ? 39.563 -5.378 -20.682 1.00 87.69 202 ASP A CA 1
ATOM 1515 C C . ASP A 1 202 ? 39.324 -6.281 -21.907 1.00 87.69 202 ASP A C 1
ATOM 1517 O O . ASP A 1 202 ? 40.231 -7.001 -22.320 1.00 87.69 202 ASP A O 1
ATOM 1521 N N . GLY A 1 203 ? 38.120 -6.242 -22.488 1.00 91.62 203 GLY A N 1
ATOM 1522 C CA . GLY A 1 203 ? 37.752 -7.049 -23.647 1.00 91.62 203 GLY A CA 1
ATOM 1523 C C . GLY A 1 203 ? 37.314 -8.482 -23.323 1.00 91.62 203 GLY A C 1
ATOM 1524 O O . GLY A 1 203 ? 37.032 -9.239 -24.249 1.00 91.62 203 GLY A O 1
ATOM 1525 N N . SER A 1 204 ? 37.233 -8.873 -22.046 1.00 92.88 204 SER A N 1
ATOM 1526 C CA . SER A 1 204 ? 36.828 -10.231 -21.634 1.00 92.88 204 SER A CA 1
ATOM 1527 C C . SER A 1 204 ? 35.325 -10.514 -21.770 1.00 92.88 204 SER A C 1
ATOM 1529 O O . SER A 1 204 ? 34.900 -11.669 -21.707 1.00 92.88 204 SER A O 1
ATOM 1531 N N . GLY A 1 205 ? 34.521 -9.468 -21.956 1.00 94.81 205 GLY A N 1
ATOM 1532 C CA . GLY A 1 205 ? 33.073 -9.537 -22.074 1.00 94.81 205 GLY A CA 1
ATOM 1533 C C . GLY A 1 205 ? 32.590 -9.892 -23.478 1.00 94.81 205 GLY A C 1
ATOM 1534 O O . GLY A 1 205 ? 33.317 -10.423 -24.318 1.00 94.81 205 GLY A O 1
ATOM 1535 N N . THR A 1 206 ? 31.328 -9.571 -23.755 1.00 96.12 206 THR A N 1
ATOM 1536 C CA . THR A 1 206 ? 30.723 -9.821 -25.070 1.00 96.12 206 THR A CA 1
ATOM 1537 C C . THR A 1 206 ? 31.117 -8.725 -26.053 1.00 96.12 206 THR A C 1
ATOM 1539 O O . THR A 1 206 ? 30.939 -7.542 -25.759 1.00 96.12 206 THR A O 1
ATOM 1542 N N . THR A 1 207 ? 31.615 -9.121 -27.225 1.00 97.25 207 THR A N 1
ATOM 1543 C CA . THR A 1 207 ? 32.016 -8.200 -28.295 1.00 97.25 207 THR A CA 1
ATOM 1544 C C . THR A 1 207 ? 30.853 -7.881 -29.229 1.00 97.25 207 THR A C 1
ATOM 1546 O O . THR A 1 207 ? 30.119 -8.780 -29.634 1.00 97.25 207 THR A O 1
ATOM 1549 N N . TYR A 1 208 ? 30.742 -6.610 -29.616 1.00 96.62 208 TYR A N 1
ATOM 1550 C CA . TYR A 1 208 ? 29.774 -6.095 -30.578 1.00 96.62 208 TYR A CA 1
ATOM 1551 C C . TYR A 1 208 ? 30.453 -5.218 -31.635 1.00 96.62 208 TYR A C 1
ATOM 1553 O O . TYR A 1 208 ? 31.373 -4.451 -31.340 1.00 96.62 208 TYR A O 1
ATOM 1561 N N . GLN A 1 209 ? 29.963 -5.284 -32.865 1.00 96.88 209 GLN A N 1
ATOM 1562 C CA . GLN A 1 209 ? 30.293 -4.379 -33.961 1.00 96.88 209 GLN A CA 1
ATOM 1563 C C . GLN A 1 209 ? 29.175 -3.352 -34.171 1.00 96.88 209 GLN A C 1
ATOM 1565 O O . GLN A 1 209 ? 28.050 -3.503 -33.696 1.00 96.88 209 GLN A O 1
ATOM 1570 N N . ALA A 1 210 ? 29.480 -2.274 -34.892 1.00 94.88 210 ALA A N 1
ATOM 1571 C CA . ALA A 1 210 ? 28.466 -1.292 -35.264 1.00 94.88 210 ALA A CA 1
ATOM 1572 C C . ALA A 1 210 ? 27.371 -1.945 -36.127 1.00 94.88 210 ALA A C 1
ATOM 1574 O O . ALA A 1 210 ? 27.670 -2.600 -37.125 1.00 94.88 210 ALA A O 1
ATOM 1575 N N . GLY A 1 211 ? 26.109 -1.730 -35.760 1.00 91.12 211 GLY A N 1
ATOM 1576 C CA . GLY A 1 211 ? 24.944 -2.344 -36.397 1.00 91.12 211 GLY A CA 1
ATOM 1577 C C . GLY A 1 211 ? 24.466 -3.640 -35.740 1.00 91.12 211 GLY A C 1
ATOM 1578 O O . GLY A 1 211 ? 23.335 -4.045 -36.013 1.00 91.12 211 GLY A O 1
ATOM 1579 N N . ASP A 1 212 ? 25.256 -4.254 -34.852 1.00 92.94 212 ASP A N 1
ATOM 1580 C CA . ASP A 1 212 ? 24.804 -5.418 -34.087 1.00 92.94 212 ASP A CA 1
ATOM 1581 C C . ASP A 1 212 ? 23.618 -5.059 -33.190 1.00 92.94 212 ASP A C 1
ATOM 1583 O O . ASP A 1 212 ? 23.441 -3.907 -32.781 1.00 92.94 212 ASP A O 1
ATOM 1587 N N . THR A 1 213 ? 22.805 -6.060 -32.856 1.00 90.50 213 THR A N 1
ATOM 1588 C CA . THR A 1 213 ? 21.627 -5.871 -32.007 1.00 90.50 213 THR A CA 1
ATOM 1589 C C . THR A 1 213 ? 21.606 -6.797 -30.808 1.00 90.50 213 THR A C 1
ATOM 1591 O O . THR A 1 213 ? 21.933 -7.975 -30.942 1.00 90.50 213 THR A O 1
ATOM 1594 N N . PHE A 1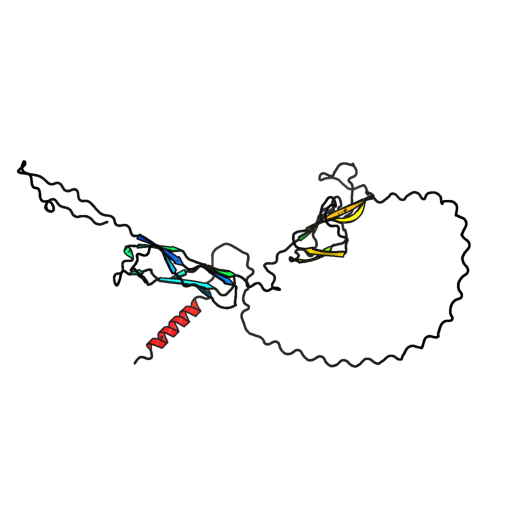 214 ? 21.117 -6.305 -29.670 1.00 87.94 214 PHE A N 1
ATOM 1595 C CA . PHE A 1 214 ? 20.852 -7.125 -28.484 1.00 87.94 214 PHE A CA 1
ATOM 1596 C C . PHE A 1 214 ? 19.594 -6.658 -27.737 1.00 87.94 214 PHE A C 1
ATOM 1598 O O . PHE A 1 214 ? 19.068 -5.572 -27.990 1.00 87.94 214 PHE A O 1
ATOM 1605 N N . ARG A 1 215 ? 19.080 -7.513 -26.843 1.00 82.38 215 ARG A N 1
ATOM 1606 C CA . ARG A 1 215 ? 17.952 -7.211 -25.945 1.00 82.38 215 ARG A CA 1
ATOM 1607 C C . ARG A 1 215 ? 18.494 -6.632 -24.641 1.00 82.38 215 ARG A C 1
ATOM 1609 O O . ARG A 1 215 ? 19.312 -7.281 -23.995 1.00 82.38 215 ARG A O 1
ATOM 1616 N N . ILE A 1 216 ? 18.067 -5.429 -24.262 1.00 83.19 216 ILE A N 1
ATOM 1617 C CA . ILE A 1 216 ? 18.579 -4.757 -23.059 1.00 83.19 216 ILE A CA 1
ATOM 1618 C C . ILE A 1 216 ? 17.769 -5.133 -21.811 1.00 83.19 216 ILE A C 1
ATOM 1620 O O . ILE A 1 216 ? 16.559 -4.933 -21.758 1.00 83.19 216 ILE A O 1
ATOM 1624 N N . GLN A 1 217 ? 18.447 -5.687 -20.805 1.00 82.94 217 GLN A N 1
ATOM 1625 C CA . GLN A 1 217 ? 17.837 -6.203 -19.565 1.00 82.94 217 GLN A CA 1
ATOM 1626 C C . GLN A 1 217 ? 18.430 -5.576 -18.290 1.00 82.94 217 GLN A C 1
ATOM 1628 O O . GLN A 1 217 ? 18.042 -5.913 -17.175 1.00 82.94 217 GLN A O 1
ATOM 1633 N N . SER A 1 218 ? 19.389 -4.667 -18.451 1.00 84.69 218 SER A N 1
ATOM 1634 C CA . SER A 1 218 ? 20.031 -3.870 -17.407 1.00 84.69 218 SER A CA 1
ATOM 1635 C C . SER A 1 218 ? 20.678 -2.648 -18.060 1.00 84.69 218 SER A C 1
ATOM 1637 O O . SER A 1 218 ? 20.785 -2.589 -19.284 1.00 84.69 218 SER A O 1
ATOM 1639 N N . ASN A 1 219 ? 21.168 -1.687 -17.273 1.00 92.88 219 ASN A N 1
ATOM 1640 C CA . ASN A 1 219 ? 22.071 -0.669 -17.818 1.00 92.88 219 ASN A CA 1
ATOM 1641 C C . ASN A 1 219 ? 23.310 -1.352 -18.414 1.00 92.88 219 ASN A C 1
ATOM 1643 O O . ASN A 1 219 ? 23.854 -2.279 -17.808 1.00 92.88 219 ASN A O 1
ATOM 1647 N N . VAL A 1 220 ? 23.747 -0.898 -19.586 1.00 95.69 220 VAL A N 1
ATOM 1648 C CA . VAL A 1 220 ? 24.897 -1.457 -20.307 1.00 95.69 220 VAL A CA 1
ATOM 1649 C C . VAL A 1 220 ? 25.895 -0.348 -20.606 1.00 95.69 220 VAL A C 1
ATOM 1651 O O . VAL A 1 220 ? 25.531 0.729 -21.080 1.00 95.69 220 VAL A O 1
ATOM 1654 N N . THR A 1 221 ? 27.173 -0.630 -20.360 1.00 97.69 221 THR A N 1
ATOM 1655 C CA . THR A 1 221 ? 28.283 0.172 -20.881 1.00 97.69 221 THR A CA 1
ATOM 1656 C C . THR A 1 221 ? 29.064 -0.655 -21.892 1.00 97.69 221 THR A C 1
ATOM 1658 O O . THR A 1 221 ? 29.449 -1.783 -21.602 1.00 97.69 221 THR A O 1
ATOM 1661 N N . LEU A 1 222 ? 29.293 -0.094 -23.076 1.00 97.56 222 LEU A N 1
ATOM 1662 C CA . LEU A 1 222 ? 30.148 -0.661 -24.108 1.00 97.56 222 LEU A CA 1
ATOM 1663 C C . LEU A 1 222 ? 31.476 0.095 -24.142 1.00 97.56 222 LEU A C 1
ATOM 1665 O O . LEU A 1 222 ? 31.513 1.304 -24.358 1.00 97.56 222 LEU A O 1
ATOM 1669 N N . TYR A 1 223 ? 32.571 -0.622 -23.935 1.00 96.38 223 TYR A N 1
ATOM 1670 C CA . TYR A 1 223 ? 33.935 -0.113 -23.950 1.00 96.38 223 TYR A CA 1
ATOM 1671 C C . TYR A 1 223 ? 34.556 -0.337 -25.322 1.00 96.38 223 TYR A C 1
ATOM 1673 O O . TYR A 1 223 ? 34.561 -1.460 -25.828 1.00 96.38 223 TYR A O 1
ATOM 1681 N N . ALA A 1 224 ? 35.088 0.722 -25.927 1.00 94.88 224 ALA A N 1
ATOM 1682 C CA . ALA A 1 224 ? 35.829 0.601 -27.172 1.00 94.88 224 ALA A CA 1
ATOM 1683 C C . ALA A 1 224 ? 37.066 -0.287 -26.966 1.00 94.88 224 ALA A C 1
ATOM 1685 O O . ALA A 1 224 ? 37.811 -0.131 -25.996 1.00 94.88 224 ALA A O 1
ATOM 1686 N N . GLN A 1 225 ? 37.287 -1.211 -27.889 1.00 92.75 225 GLN A N 1
ATOM 1687 C CA . GLN A 1 225 ? 38.484 -2.031 -27.965 1.00 92.75 225 GLN A CA 1
ATOM 1688 C C . GLN A 1 225 ? 39.325 -1.566 -29.146 1.00 92.75 225 GLN A C 1
ATOM 1690 O O . GLN A 1 225 ? 38.808 -1.173 -30.196 1.00 92.75 225 GLN A O 1
ATOM 1695 N N . TRP A 1 226 ? 40.637 -1.583 -28.948 1.00 88.69 226 TRP A N 1
ATOM 1696 C CA . TRP A 1 226 ? 41.601 -1.001 -29.867 1.00 88.69 226 TRP A CA 1
ATOM 1697 C C . TRP A 1 226 ? 42.709 -2.007 -30.139 1.00 88.69 226 TRP A C 1
ATOM 1699 O O . TRP A 1 226 ? 43.245 -2.608 -29.208 1.00 88.69 226 TRP A O 1
ATOM 1709 N N . LYS A 1 227 ? 43.092 -2.151 -31.406 1.00 84.56 227 LYS A N 1
ATOM 1710 C CA . LYS A 1 227 ? 44.246 -2.953 -31.822 1.00 84.56 227 LYS A CA 1
ATOM 1711 C C . LYS A 1 227 ? 45.319 -2.072 -32.429 1.00 84.56 227 LYS A C 1
ATOM 1713 O O . LYS A 1 227 ? 45.021 -1.095 -33.106 1.00 84.56 227 LYS A O 1
ATOM 1718 N N . THR A 1 228 ? 46.573 -2.435 -32.233 1.00 76.94 228 THR A N 1
ATOM 1719 C CA . THR A 1 228 ? 47.700 -1.820 -32.934 1.00 76.94 228 THR A CA 1
ATOM 1720 C C . THR A 1 228 ? 47.605 -2.176 -34.419 1.00 76.94 228 THR A C 1
ATOM 1722 O O . THR A 1 228 ? 47.520 -3.355 -34.753 1.00 76.94 228 THR A O 1
ATOM 1725 N N . ALA A 1 229 ? 47.602 -1.193 -35.320 1.00 65.12 229 ALA A N 1
ATOM 1726 C CA . ALA A 1 229 ? 47.776 -1.459 -36.741 1.00 65.12 229 ALA A CA 1
ATOM 1727 C C . ALA A 1 229 ? 49.164 -2.062 -36.936 1.00 65.12 229 ALA A C 1
ATOM 1729 O O . ALA A 1 229 ? 50.160 -1.465 -36.509 1.00 65.12 229 ALA A O 1
ATOM 1730 N N . ASP A 1 230 ? 49.221 -3.222 -37.587 1.00 57.12 230 ASP A N 1
ATOM 1731 C CA . ASP A 1 230 ? 50.479 -3.767 -38.072 1.00 57.12 230 ASP A CA 1
ATOM 1732 C C . ASP A 1 230 ? 51.185 -2.668 -38.870 1.00 57.12 230 ASP A C 1
ATOM 1734 O O . ASP A 1 230 ? 50.592 -2.042 -39.756 1.00 57.12 230 ASP A O 1
ATOM 1738 N N . ASN A 1 231 ? 52.446 -2.385 -38.528 1.00 50.31 231 ASN A N 1
ATOM 1739 C CA . ASN A 1 231 ? 53.272 -1.547 -39.389 1.00 50.31 231 ASN A CA 1
ATOM 1740 C C . ASN A 1 231 ? 53.197 -2.140 -40.802 1.00 50.31 231 ASN A C 1
ATOM 1742 O O . ASN A 1 231 ? 53.266 -3.370 -40.915 1.00 50.31 231 ASN A O 1
ATOM 1746 N N . PRO A 1 232 ? 53.067 -1.328 -41.869 1.00 48.34 232 PRO A N 1
ATOM 1747 C CA . PRO A 1 232 ? 53.166 -1.867 -43.213 1.00 48.34 232 PRO A CA 1
ATOM 1748 C C . PRO A 1 232 ? 54.477 -2.646 -43.279 1.00 48.34 232 PRO A C 1
ATOM 1750 O O . PRO A 1 232 ? 55.551 -2.084 -43.054 1.00 48.34 232 PRO A O 1
ATOM 1753 N N . VAL A 1 233 ? 54.376 -3.958 -43.492 1.00 43.19 233 VAL A N 1
ATOM 1754 C CA . VAL A 1 233 ? 55.544 -4.787 -43.755 1.00 43.19 233 VAL A CA 1
ATOM 1755 C C . VAL A 1 233 ? 56.174 -4.169 -44.998 1.00 43.19 233 VAL A C 1
ATOM 1757 O O . VAL A 1 233 ? 55.524 -4.121 -46.044 1.00 43.19 233 VAL A O 1
ATOM 1760 N N . ASP A 1 234 ? 57.382 -3.616 -44.862 1.00 48.78 234 ASP A N 1
ATOM 1761 C CA . ASP A 1 234 ? 58.199 -3.201 -46.005 1.00 48.78 234 ASP A CA 1
ATOM 1762 C C . ASP A 1 234 ? 58.163 -4.365 -47.003 1.00 48.7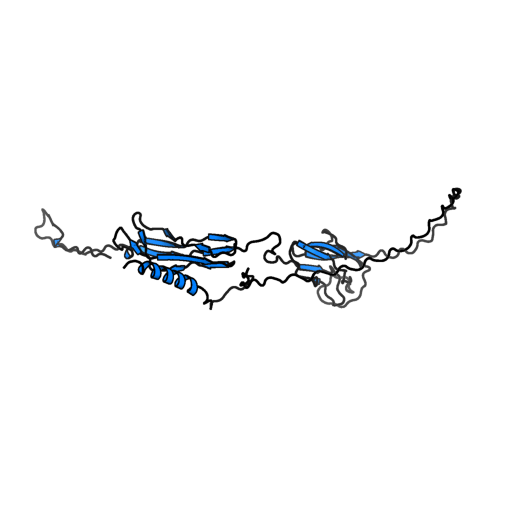8 234 ASP A C 1
ATOM 1764 O O . ASP A 1 234 ? 58.474 -5.485 -46.578 1.00 48.78 234 ASP A O 1
ATOM 1768 N N . PRO A 1 235 ? 57.669 -4.186 -48.247 1.00 48.06 235 PRO A N 1
ATOM 1769 C CA . PRO A 1 235 ? 57.481 -5.302 -49.155 1.00 48.06 235 PRO A CA 1
ATOM 1770 C C . PRO A 1 235 ? 58.814 -6.023 -49.294 1.00 48.06 235 PRO A C 1
ATOM 1772 O O . PRO A 1 235 ? 59.759 -5.517 -49.906 1.00 48.06 235 PRO A O 1
ATOM 1775 N N . SER A 1 236 ? 58.893 -7.221 -48.710 1.00 45.06 236 SER A N 1
ATOM 1776 C CA . SER A 1 236 ? 60.007 -8.114 -48.951 1.00 45.06 236 SER A CA 1
ATOM 1777 C C . SER A 1 236 ? 60.146 -8.231 -50.464 1.00 45.06 236 SER A C 1
ATOM 1779 O O . SER A 1 236 ? 59.165 -8.427 -51.188 1.00 45.06 236 SER A O 1
ATOM 1781 N N . LYS A 1 237 ? 61.373 -8.003 -50.947 1.00 49.31 237 LYS A N 1
ATOM 1782 C CA . LYS A 1 237 ? 61.739 -8.129 -52.362 1.00 49.31 237 LYS A CA 1
ATOM 1783 C C . LYS A 1 237 ? 61.031 -9.355 -52.952 1.00 49.31 237 LYS A C 1
ATOM 1785 O O . LYS A 1 237 ? 61.128 -10.413 -52.333 1.00 49.31 237 LYS A O 1
ATOM 1790 N N . PRO A 1 238 ? 60.363 -9.240 -54.115 1.00 47.62 238 PRO A N 1
ATOM 1791 C CA . PRO A 1 238 ? 59.595 -10.347 -54.664 1.00 47.62 238 PRO A CA 1
ATOM 1792 C C . PRO A 1 238 ? 60.473 -11.587 -54.794 1.00 47.62 238 PRO A C 1
ATOM 1794 O O . PRO A 1 238 ? 61.556 -11.521 -55.388 1.00 47.62 238 PRO A O 1
ATOM 1797 N N . ASP A 1 239 ? 59.996 -12.712 -54.269 1.00 52.94 239 ASP A N 1
ATOM 1798 C CA . ASP A 1 239 ? 60.600 -14.001 -54.565 1.00 52.94 239 ASP A CA 1
ATOM 1799 C C . ASP A 1 239 ? 60.580 -14.237 -56.079 1.00 52.94 239 ASP A C 1
ATOM 1801 O O . ASP A 1 239 ? 59.634 -13.888 -56.795 1.00 52.94 239 ASP A O 1
ATOM 1805 N N . LYS A 1 240 ? 61.675 -14.811 -56.582 1.00 50.59 240 LYS A N 1
ATOM 1806 C CA . LYS A 1 240 ? 61.861 -15.112 -58.004 1.00 50.59 240 LYS A CA 1
ATOM 1807 C C . LYS A 1 240 ? 60.681 -15.975 -58.490 1.00 50.59 240 LYS A C 1
ATOM 1809 O O . LYS A 1 240 ? 60.377 -16.968 -57.828 1.00 50.59 240 LYS A O 1
ATOM 1814 N N . PRO A 1 241 ? 60.038 -15.663 -59.633 1.00 43.41 241 PRO A N 1
ATOM 1815 C CA . PRO A 1 241 ? 58.846 -16.386 -60.061 1.00 43.41 241 PRO A CA 1
ATOM 1816 C C . PRO A 1 241 ? 59.133 -17.878 -60.227 1.00 43.41 241 PRO A C 1
ATOM 1818 O O . PRO A 1 241 ? 60.045 -18.263 -60.965 1.00 43.41 241 PRO A O 1
ATOM 1821 N N . ASN A 1 242 ? 58.328 -18.721 -59.581 1.00 51.06 242 ASN A N 1
ATOM 1822 C CA . ASN A 1 242 ? 58.328 -20.147 -59.876 1.00 51.06 242 ASN A CA 1
ATOM 1823 C C . ASN A 1 242 ? 57.852 -20.376 -61.316 1.00 51.06 242 ASN A C 1
ATOM 1825 O O . ASN A 1 242 ? 56.904 -19.749 -61.793 1.00 51.06 242 ASN A O 1
ATOM 1829 N N . LYS A 1 243 ? 58.539 -21.286 -62.016 1.00 47.59 243 LYS A N 1
ATOM 1830 C CA . LYS A 1 243 ? 58.233 -21.661 -63.399 1.00 47.59 243 LYS A CA 1
ATOM 1831 C C . LYS A 1 243 ? 56.779 -22.157 -63.488 1.00 47.59 243 LYS A C 1
ATOM 1833 O O . LYS A 1 243 ? 56.434 -23.069 -62.737 1.00 47.59 243 LYS A O 1
ATOM 1838 N N . PRO A 1 244 ? 55.947 -21.627 -64.404 1.00 43.91 244 PRO A N 1
ATOM 1839 C CA . PRO A 1 244 ? 54.558 -22.051 -64.521 1.00 43.91 244 PRO A CA 1
ATOM 1840 C C . PRO A 1 244 ? 54.442 -23.542 -64.840 1.00 43.91 244 PRO A C 1
ATOM 1842 O O . PRO A 1 244 ? 55.091 -24.047 -65.764 1.00 43.91 244 PRO A O 1
ATOM 1845 N N . SER A 1 245 ? 53.575 -24.230 -64.103 1.00 45.44 245 SER A N 1
ATOM 1846 C CA . SER A 1 245 ? 53.056 -25.545 -64.471 1.00 45.44 245 SER A CA 1
ATOM 1847 C C . SER A 1 245 ? 52.326 -25.440 -65.812 1.00 45.44 245 SER A C 1
ATOM 1849 O O . SER A 1 245 ? 51.604 -24.474 -66.065 1.00 45.44 245 SER A O 1
ATOM 1851 N N . LYS A 1 246 ? 52.528 -26.424 -66.692 1.00 51.75 246 LYS A N 1
ATOM 1852 C CA . LYS A 1 246 ? 51.893 -26.472 -68.014 1.00 51.75 246 LYS A CA 1
ATOM 1853 C C . LYS A 1 246 ? 50.361 -26.538 -67.850 1.00 51.75 246 LYS A C 1
ATOM 1855 O O . LYS A 1 246 ? 49.910 -27.393 -67.094 1.00 51.75 246 LYS A O 1
ATOM 1860 N N . PRO A 1 247 ? 49.572 -25.690 -68.535 1.00 46.72 247 PRO A N 1
ATOM 1861 C CA . PRO A 1 247 ? 48.116 -25.733 -68.431 1.00 46.72 247 PRO A CA 1
ATOM 1862 C C . PRO A 1 247 ? 47.553 -27.038 -68.998 1.00 46.72 247 PRO A C 1
ATOM 1864 O O . PRO A 1 247 ? 47.970 -27.472 -70.078 1.00 46.72 247 PRO A O 1
ATOM 1867 N N . ASP A 1 248 ? 46.573 -27.618 -68.308 1.00 52.19 248 ASP A N 1
ATOM 1868 C CA . ASP A 1 248 ? 45.749 -28.685 -68.864 1.00 52.19 248 ASP A CA 1
ATOM 1869 C C . ASP A 1 248 ? 44.883 -28.164 -70.017 1.00 52.19 248 ASP A C 1
ATOM 1871 O O . ASP A 1 248 ? 44.446 -27.010 -70.056 1.00 52.19 248 ASP A O 1
ATOM 1875 N N . LYS A 1 249 ? 44.666 -29.035 -71.006 1.00 55.78 249 LYS A N 1
ATOM 1876 C CA . LYS A 1 249 ? 43.933 -28.726 -72.236 1.00 55.78 249 LYS A CA 1
ATOM 1877 C C . LYS A 1 249 ? 42.460 -28.412 -71.912 1.00 55.78 249 LYS A C 1
ATOM 1879 O O . LYS A 1 249 ? 41.808 -29.248 -71.289 1.00 55.78 249 LYS A O 1
ATOM 1884 N N . PRO A 1 250 ? 41.896 -27.284 -72.385 1.00 52.03 250 PRO A N 1
ATOM 1885 C CA . PRO A 1 250 ? 40.497 -26.952 -72.131 1.00 52.03 250 PRO A CA 1
ATOM 1886 C C . PRO A 1 250 ? 39.544 -27.990 -72.733 1.00 52.03 250 PRO A C 1
ATOM 1888 O O . PRO A 1 250 ? 39.697 -28.387 -73.895 1.00 52.03 250 PRO A O 1
ATOM 1891 N N . ALA A 1 251 ? 38.532 -28.392 -71.963 1.00 49.97 251 ALA A N 1
ATOM 1892 C CA . ALA A 1 251 ? 37.379 -29.113 -72.486 1.00 49.97 251 ALA A CA 1
ATOM 1893 C C . ALA A 1 251 ? 36.587 -28.206 -73.448 1.00 49.97 251 ALA A C 1
ATOM 1895 O O . ALA A 1 251 ? 36.475 -26.996 -73.246 1.00 49.97 251 ALA A O 1
ATOM 1896 N N . LYS A 1 252 ? 36.070 -28.795 -74.530 1.00 58.72 252 LYS A N 1
ATOM 1897 C CA . LYS A 1 252 ? 35.332 -28.083 -75.579 1.00 58.72 252 LYS A CA 1
ATOM 1898 C C . LYS A 1 252 ? 33.986 -27.584 -75.020 1.00 58.72 252 LYS A C 1
ATOM 1900 O O . LYS A 1 252 ? 33.289 -28.393 -74.417 1.00 58.72 252 LYS A O 1
ATOM 1905 N N . PRO A 1 253 ? 33.596 -26.313 -75.229 1.00 53.12 253 PRO A N 1
ATOM 1906 C CA . PRO A 1 253 ? 32.309 -25.809 -74.755 1.00 53.12 253 PRO A CA 1
ATOM 1907 C C . PRO A 1 253 ? 31.139 -26.457 -75.502 1.00 53.12 253 PRO A C 1
ATOM 1909 O O . PRO A 1 253 ? 31.186 -26.581 -76.731 1.00 53.12 253 PRO A O 1
ATOM 1912 N N . ASP A 1 254 ? 30.077 -26.802 -74.776 1.00 56.06 254 ASP A N 1
ATOM 1913 C CA . ASP A 1 254 ? 28.796 -27.175 -75.373 1.00 56.06 254 ASP A CA 1
ATOM 1914 C C . ASP A 1 254 ? 28.125 -25.969 -76.045 1.00 56.06 254 ASP A C 1
ATOM 1916 O O . ASP A 1 254 ? 28.235 -24.818 -75.611 1.00 56.06 254 ASP A O 1
ATOM 1920 N N . LYS A 1 255 ? 27.436 -26.238 -77.158 1.00 60.09 255 LYS A N 1
ATOM 1921 C CA . LYS A 1 255 ? 26.783 -25.222 -77.989 1.00 60.09 255 LYS A CA 1
ATOM 1922 C C . LYS A 1 255 ? 25.582 -24.611 -77.240 1.00 60.09 255 LYS A C 1
ATOM 1924 O O . LYS A 1 255 ? 24.731 -25.372 -76.784 1.00 60.09 255 LYS A O 1
ATOM 1929 N N . PRO A 1 256 ? 25.431 -23.273 -77.187 1.00 56.34 256 PRO A N 1
ATOM 1930 C CA . PRO A 1 256 ? 24.292 -22.646 -76.521 1.00 56.34 256 PRO A CA 1
ATOM 1931 C C . PRO A 1 256 ? 22.967 -23.000 -77.208 1.00 56.34 256 PRO A C 1
ATOM 1933 O O . PRO A 1 256 ? 22.834 -22.867 -78.431 1.00 56.34 256 PRO A O 1
ATOM 1936 N N . THR A 1 257 ? 21.966 -23.403 -76.428 1.00 51.59 257 THR A N 1
ATOM 1937 C CA . THR A 1 257 ? 20.566 -23.437 -76.863 1.00 51.59 257 THR A CA 1
ATOM 1938 C C . THR A 1 257 ? 20.000 -22.014 -76.887 1.00 51.59 257 THR A C 1
ATOM 1940 O O . THR A 1 257 ? 20.284 -21.185 -76.025 1.00 51.59 257 THR A O 1
ATOM 1943 N N . LYS A 1 258 ? 19.233 -21.700 -77.937 1.00 57.81 258 LYS A N 1
ATOM 1944 C CA . LYS A 1 258 ? 18.664 -20.368 -78.188 1.00 57.81 258 LYS A CA 1
ATOM 1945 C C . LYS A 1 258 ? 17.656 -20.001 -77.081 1.00 57.81 258 LYS A C 1
ATOM 1947 O O . LYS A 1 258 ? 16.758 -20.805 -76.837 1.00 57.81 258 LYS A O 1
ATOM 1952 N N . PRO A 1 259 ? 17.734 -18.811 -76.458 1.00 56.31 259 PRO A N 1
ATOM 1953 C CA . PRO A 1 259 ? 16.709 -18.367 -75.519 1.00 56.31 259 PRO A CA 1
ATOM 1954 C C . PRO A 1 259 ? 15.390 -18.101 -76.256 1.00 56.31 259 PRO A C 1
ATOM 1956 O O . PRO A 1 259 ? 15.383 -17.449 -77.305 1.00 56.31 259 PRO A O 1
ATOM 1959 N N . ASN A 1 260 ? 14.273 -18.574 -75.702 1.00 50.97 260 ASN A N 1
ATOM 1960 C CA . ASN A 1 260 ? 12.948 -18.125 -76.123 1.00 50.97 260 ASN A CA 1
ATOM 1961 C C . ASN A 1 260 ? 12.778 -16.653 -75.719 1.00 50.97 260 ASN A C 1
ATOM 1963 O O . ASN A 1 260 ? 13.113 -16.273 -74.598 1.00 50.97 260 ASN A O 1
ATOM 1967 N N . GLY A 1 261 ? 12.308 -15.823 -76.654 1.00 57.69 261 GLY A N 1
ATOM 1968 C CA . GLY A 1 261 ? 12.131 -14.385 -76.443 1.00 57.69 261 GLY A CA 1
ATOM 1969 C C . GLY A 1 261 ? 11.153 -14.060 -75.302 1.00 57.69 261 GLY A C 1
ATOM 1970 O O . GLY A 1 261 ? 10.325 -14.900 -74.944 1.00 57.69 261 GLY A O 1
ATOM 1971 N N . PRO A 1 262 ? 11.236 -12.849 -74.727 1.00 56.69 262 PRO A N 1
ATOM 1972 C CA . PRO A 1 262 ? 10.410 -12.457 -73.593 1.00 56.69 262 PRO A CA 1
ATOM 1973 C C . PRO A 1 262 ? 8.923 -12.438 -73.971 1.00 56.69 262 PRO A C 1
ATOM 1975 O O . PRO A 1 262 ? 8.533 -11.902 -75.010 1.00 56.69 262 PRO A O 1
ATOM 1978 N N . GLY A 1 263 ? 8.093 -13.027 -73.108 1.00 51.44 263 GLY A N 1
ATOM 1979 C CA . GLY A 1 263 ? 6.639 -12.945 -73.207 1.00 51.44 263 GLY A CA 1
ATOM 1980 C C . GLY A 1 263 ? 6.150 -11.499 -73.083 1.00 51.44 263 GLY A C 1
ATOM 1981 O O . GLY A 1 263 ? 6.737 -10.683 -72.373 1.00 51.44 263 GLY A O 1
ATOM 1982 N N . LYS A 1 264 ? 5.074 -11.183 -73.806 1.00 56.59 264 LYS A N 1
ATOM 1983 C CA . LYS A 1 264 ? 4.435 -9.861 -73.844 1.00 56.59 264 LYS A CA 1
ATOM 1984 C C . LYS A 1 264 ? 3.977 -9.432 -72.430 1.00 56.59 264 LYS A C 1
ATOM 1986 O O . LYS A 1 264 ? 3.431 -10.278 -71.722 1.00 56.59 264 LYS A O 1
ATOM 1991 N N . PRO A 1 265 ? 4.141 -8.158 -72.018 1.00 50.50 265 PRO A N 1
ATOM 1992 C CA . PRO A 1 265 ? 3.678 -7.690 -70.712 1.00 50.50 265 PRO A CA 1
ATOM 1993 C C . PRO A 1 265 ? 2.160 -7.841 -70.567 1.00 50.50 265 PRO A C 1
ATOM 1995 O O . PRO A 1 265 ? 1.412 -7.493 -71.483 1.00 50.50 265 PRO A O 1
ATOM 1998 N N . VAL A 1 266 ? 1.715 -8.343 -69.414 1.00 53.62 266 VAL A N 1
ATOM 1999 C CA . VAL A 1 266 ? 0.302 -8.343 -69.019 1.00 53.62 266 VAL A CA 1
ATOM 2000 C C . VAL A 1 266 ? -0.025 -6.971 -68.430 1.00 53.62 266 VAL A C 1
ATOM 2002 O O . VAL A 1 266 ? 0.709 -6.460 -67.587 1.00 53.62 266 VAL A O 1
ATOM 2005 N N . GLU A 1 267 ? -1.103 -6.365 -68.916 1.00 55.16 267 GLU A N 1
ATOM 2006 C CA . GLU A 1 267 ? -1.603 -5.063 -68.477 1.00 55.16 267 GLU A CA 1
ATOM 2007 C C . GLU A 1 267 ? -2.043 -5.112 -66.996 1.00 55.16 267 GLU A C 1
ATOM 2009 O O . GLU A 1 267 ? -2.690 -6.084 -66.593 1.00 55.16 267 GLU A O 1
ATOM 2014 N N . PRO A 1 268 ? -1.707 -4.111 -66.157 1.00 49.84 268 PRO A N 1
ATOM 2015 C CA . PRO A 1 268 ? -2.118 -4.105 -64.755 1.00 49.84 268 PRO A CA 1
ATOM 2016 C C . PRO A 1 268 ? -3.641 -4.018 -64.612 1.00 49.84 268 PRO A C 1
ATOM 2018 O O . PRO A 1 268 ? -4.289 -3.172 -65.229 1.00 49.84 268 PRO A O 1
ATOM 2021 N N . ALA A 1 269 ? -4.216 -4.852 -63.745 1.00 44.34 269 ALA A N 1
ATOM 2022 C CA . ALA A 1 269 ? -5.610 -4.715 -63.340 1.00 44.34 269 ALA A CA 1
ATOM 2023 C C . ALA A 1 269 ? -5.830 -3.372 -62.617 1.00 44.34 269 ALA A C 1
ATOM 2025 O O . ALA A 1 269 ? -5.030 -2.974 -61.767 1.00 44.34 269 ALA A O 1
ATOM 2026 N N . LYS A 1 270 ? -6.924 -2.676 -62.956 1.00 50.88 270 LYS A N 1
ATOM 2027 C CA . LYS A 1 270 ? -7.357 -1.441 -62.284 1.00 50.88 270 LYS A CA 1
ATOM 2028 C C . LYS A 1 270 ? -7.528 -1.666 -60.769 1.00 50.88 270 LYS A C 1
ATOM 2030 O O . LYS A 1 270 ? -8.012 -2.731 -60.385 1.00 50.88 270 LYS A O 1
ATOM 2035 N N . PRO A 1 271 ? -7.200 -0.677 -59.916 1.00 42.47 271 PRO A N 1
ATOM 2036 C CA . PRO A 1 271 ? -7.447 -0.774 -58.481 1.00 42.47 271 PRO A CA 1
ATOM 2037 C C . PRO A 1 271 ? -8.951 -0.881 -58.210 1.00 42.47 271 PRO A C 1
ATOM 2039 O O . PRO A 1 271 ? -9.729 -0.108 -58.765 1.00 42.47 271 PRO A O 1
ATOM 2042 N N . ASN A 1 272 ? -9.352 -1.814 -57.346 1.00 46.00 272 ASN A N 1
ATOM 2043 C CA . ASN A 1 272 ? -10.676 -1.779 -56.733 1.00 46.00 272 ASN A CA 1
ATOM 2044 C C . ASN A 1 272 ? -10.709 -0.658 -55.688 1.00 46.00 272 ASN A C 1
ATOM 2046 O O . ASN A 1 272 ? -9.780 -0.532 -54.887 1.00 46.00 272 ASN A O 1
ATOM 2050 N N . ASP A 1 273 ? -11.785 0.128 -55.699 1.00 46.34 273 ASP A N 1
ATOM 2051 C CA . ASP A 1 273 ? -12.041 1.203 -54.743 1.00 46.34 273 ASP A CA 1
ATOM 2052 C C . ASP A 1 273 ? -11.926 0.701 -53.297 1.00 46.34 273 ASP A C 1
ATOM 2054 O O . ASP A 1 273 ? -12.564 -0.276 -52.893 1.00 46.34 273 ASP A O 1
ATOM 2058 N N . ALA A 1 274 ? -11.105 1.387 -52.500 1.00 42.09 274 ALA A N 1
ATOM 2059 C CA . ALA A 1 274 ? -10.990 1.122 -51.076 1.00 42.09 274 ALA A CA 1
ATOM 2060 C C . ALA A 1 274 ? -12.290 1.521 -50.365 1.00 42.09 274 ALA A C 1
ATOM 2062 O O . ALA A 1 274 ? -12.759 2.657 -50.459 1.00 42.09 274 ALA A O 1
ATOM 2063 N N . ALA A 1 275 ? -12.857 0.569 -49.626 1.00 37.00 275 ALA A N 1
ATOM 2064 C CA . ALA A 1 275 ? -14.018 0.781 -48.784 1.00 37.00 275 ALA A CA 1
ATOM 2065 C C . ALA A 1 275 ? -13.757 1.896 -47.756 1.00 37.00 275 ALA A C 1
ATOM 2067 O O . ALA A 1 275 ? -12.776 1.886 -47.012 1.00 37.00 275 ALA A O 1
ATOM 2068 N N . LYS A 1 276 ? -14.683 2.856 -47.725 1.00 38.47 276 LYS A N 1
ATOM 2069 C CA . LYS A 1 276 ? -14.787 3.943 -46.750 1.00 38.47 276 LYS A CA 1
ATOM 2070 C C . LYS A 1 276 ? -14.698 3.390 -45.312 1.00 38.47 276 LYS A C 1
ATOM 2072 O O . LYS A 1 276 ? -15.422 2.441 -45.007 1.00 38.47 276 LYS A O 1
ATOM 2077 N N . PRO A 1 277 ? -13.894 3.987 -44.411 1.00 33.28 277 PRO A N 1
ATOM 2078 C CA . PRO A 1 277 ? -13.793 3.516 -43.037 1.00 33.28 277 PRO A CA 1
ATOM 2079 C C . PRO A 1 277 ? -15.144 3.659 -42.334 1.00 33.28 277 PRO A C 1
ATOM 2081 O O . PRO A 1 277 ? -15.750 4.736 -42.303 1.00 33.28 277 PRO A O 1
ATOM 2084 N N . THR A 1 278 ? -15.623 2.548 -41.783 1.00 30.72 278 THR A N 1
ATOM 2085 C CA . THR A 1 278 ? -16.755 2.508 -40.862 1.00 30.72 278 THR A CA 1
ATOM 2086 C C . THR A 1 278 ? -16.443 3.358 -39.637 1.00 30.72 278 THR A C 1
ATOM 2088 O O . THR A 1 278 ? -15.386 3.250 -39.020 1.00 30.72 278 THR A O 1
ATOM 2091 N N . SER A 1 279 ? -17.394 4.228 -39.324 1.00 32.12 279 SER A N 1
ATOM 2092 C CA . SER A 1 279 ? -17.431 5.155 -38.201 1.00 32.12 279 SER A CA 1
ATOM 2093 C C . SER A 1 279 ? -17.049 4.504 -36.874 1.00 32.12 279 SER A C 1
ATOM 2095 O O . SER A 1 279 ? -17.686 3.546 -36.437 1.00 32.12 279 SER A O 1
ATOM 2097 N N . VAL A 1 280 ? -16.052 5.095 -36.215 1.00 32.09 280 VAL A N 1
ATOM 2098 C CA . VAL A 1 280 ? -15.719 4.852 -34.811 1.00 32.09 280 VAL A CA 1
ATOM 2099 C C . VAL A 1 280 ? -16.945 5.202 -33.969 1.00 32.09 280 VAL A C 1
ATOM 2101 O O . VAL A 1 280 ? -17.419 6.341 -33.984 1.00 32.09 280 VAL A O 1
ATOM 2104 N N . VAL A 1 281 ? -17.473 4.214 -33.249 1.00 29.52 281 VAL A N 1
ATOM 2105 C CA . VAL A 1 281 ? -18.448 4.438 -32.182 1.00 29.52 281 VAL A CA 1
ATOM 2106 C C . VAL A 1 281 ? -17.736 5.246 -31.102 1.00 29.52 281 VAL A C 1
ATOM 2108 O O . VAL A 1 281 ? -16.818 4.754 -30.452 1.00 29.52 281 VAL A O 1
ATOM 2111 N N . LYS A 1 282 ? -18.142 6.506 -30.927 1.00 34.88 282 LYS A N 1
ATOM 2112 C CA . LYS A 1 282 ? -17.827 7.273 -29.723 1.00 34.88 282 LYS A CA 1
ATOM 2113 C C . LYS A 1 282 ? -18.539 6.593 -28.557 1.00 34.88 282 LYS A C 1
ATOM 2115 O O . LYS A 1 282 ? -19.747 6.755 -28.407 1.00 34.88 282 LYS A O 1
ATOM 2120 N N . THR A 1 283 ? -17.815 5.829 -27.749 1.00 27.08 283 THR A N 1
ATOM 2121 C CA . THR A 1 283 ? -18.239 5.582 -26.372 1.00 27.08 283 THR A CA 1
ATOM 2122 C C . THR A 1 283 ? -17.808 6.788 -25.557 1.00 27.08 283 THR A C 1
ATOM 2124 O O . THR A 1 283 ? -16.624 6.992 -25.304 1.00 27.08 283 THR A O 1
ATOM 2127 N N . ASP A 1 284 ? -18.788 7.612 -25.213 1.00 40.31 284 ASP A N 1
ATOM 2128 C CA . ASP A 1 284 ? -18.692 8.548 -24.104 1.00 40.31 284 ASP A CA 1
ATOM 2129 C C . ASP A 1 284 ? -18.410 7.722 -22.838 1.00 40.31 284 ASP A C 1
ATOM 2131 O O . ASP A 1 284 ? -19.184 6.830 -22.486 1.00 40.31 284 ASP A O 1
ATOM 2135 N N . GLY A 1 285 ? -17.245 7.908 -22.227 1.00 30.98 285 GLY A N 1
ATOM 2136 C CA . GLY A 1 285 ? -16.811 7.094 -21.100 1.00 30.98 285 GLY A CA 1
ATOM 2137 C C . GLY A 1 285 ? -15.475 7.585 -20.580 1.00 30.98 285 GLY A C 1
ATOM 2138 O O . GLY A 1 285 ? -14.470 7.515 -21.280 1.00 30.98 285 GLY A O 1
ATOM 2139 N N . GLN A 1 286 ? -15.484 8.118 -19.360 1.00 37.38 286 GLN A N 1
ATOM 2140 C CA . GLN A 1 286 ? -14.291 8.481 -18.601 1.00 37.38 286 GLN A CA 1
ATOM 2141 C C . GLN A 1 286 ? -13.222 7.392 -18.753 1.00 37.38 286 GLN A C 1
ATOM 2143 O O . GLN A 1 286 ? -13.459 6.232 -18.420 1.00 37.38 286 GLN A O 1
ATOM 2148 N N . HIS A 1 287 ? -12.056 7.766 -19.281 1.00 33.62 287 HIS A N 1
ATOM 2149 C CA . HIS A 1 287 ? -10.904 6.876 -19.327 1.00 33.62 287 HIS A CA 1
ATOM 2150 C C . HIS A 1 287 ? -10.583 6.426 -17.892 1.00 33.62 287 HIS A C 1
ATOM 2152 O O . HIS A 1 287 ? -10.405 7.300 -17.036 1.00 33.62 287 HIS A O 1
ATOM 2158 N N . PRO A 1 288 ? -10.495 5.114 -17.600 1.00 40.66 288 PRO A N 1
ATOM 2159 C CA . PRO A 1 288 ? -9.988 4.668 -16.314 1.00 40.66 288 PRO A CA 1
ATOM 2160 C C . PRO A 1 288 ? -8.546 5.151 -16.185 1.00 40.66 288 PRO A C 1
ATOM 2162 O O . PRO A 1 288 ? -7.701 4.867 -17.039 1.00 40.66 288 PRO A O 1
ATOM 2165 N N . ARG A 1 289 ? -8.269 5.932 -15.141 1.00 45.12 289 ARG A N 1
ATOM 2166 C CA . ARG A 1 289 ? -6.907 6.346 -14.819 1.00 45.12 289 ARG A CA 1
ATOM 2167 C C . ARG A 1 289 ? -6.182 5.121 -14.270 1.00 45.12 289 ARG A C 1
ATOM 2169 O O . ARG A 1 289 ? -6.292 4.806 -13.093 1.00 45.12 289 ARG A O 1
ATOM 2176 N N . THR A 1 290 ? -5.406 4.433 -15.102 1.00 56.19 290 THR A N 1
ATOM 2177 C CA . THR A 1 290 ? -4.467 3.386 -14.654 1.00 56.19 290 THR A CA 1
ATOM 2178 C C . THR A 1 290 ? -3.203 4.016 -14.048 1.00 56.19 290 THR A C 1
ATOM 2180 O O . THR A 1 290 ? -2.098 3.641 -14.426 1.00 56.19 290 THR A O 1
ATOM 2183 N N . GLY A 1 291 ? -3.406 5.019 -13.182 1.00 43.16 291 GLY A N 1
ATOM 2184 C CA . GLY A 1 291 ? -2.496 6.104 -12.811 1.00 43.16 291 GLY A CA 1
ATOM 2185 C C . GLY A 1 291 ? -1.011 5.756 -12.757 1.00 43.16 291 GLY A C 1
ATOM 2186 O O . GLY A 1 291 ? -0.591 4.891 -11.994 1.00 43.16 291 GLY A O 1
ATOM 2187 N N . ASP A 1 292 ? -0.241 6.502 -13.545 1.00 42.19 292 ASP A N 1
ATOM 2188 C CA . ASP A 1 292 ? 1.161 6.803 -13.288 1.00 42.19 292 ASP A CA 1
ATOM 2189 C C . ASP A 1 292 ? 1.178 8.202 -12.659 1.00 42.19 292 ASP A C 1
ATOM 2191 O O . ASP A 1 292 ? 1.060 9.199 -13.365 1.00 42.19 292 ASP A O 1
ATOM 2195 N N . GLU A 1 293 ? 1.190 8.275 -11.328 1.00 38.50 293 GLU A N 1
ATOM 2196 C CA . GLU A 1 293 ? 1.549 9.492 -10.593 1.00 38.50 293 GLU A CA 1
ATOM 2197 C C . GLU A 1 293 ? 2.468 9.089 -9.438 1.00 38.50 293 GLU A C 1
ATOM 2199 O O . GLU A 1 293 ? 2.046 8.798 -8.319 1.00 38.50 293 GLU A O 1
ATOM 2204 N N . THR A 1 294 ? 3.762 9.016 -9.736 1.00 35.97 294 THR A N 1
ATOM 2205 C CA . THR A 1 294 ? 4.815 9.037 -8.725 1.00 35.97 294 THR A CA 1
ATOM 2206 C C . THR A 1 294 ? 5.039 10.472 -8.262 1.00 35.97 294 THR A C 1
ATOM 2208 O O . THR A 1 294 ? 5.882 11.153 -8.826 1.00 35.97 294 THR A O 1
ATOM 2211 N N . GLU A 1 295 ? 4.329 10.919 -7.229 1.00 32.06 295 GLU A N 1
ATOM 2212 C CA . GLU A 1 295 ? 4.771 12.017 -6.355 1.00 32.06 295 GLU A CA 1
ATOM 2213 C C . GLU A 1 295 ? 4.166 11.806 -4.947 1.00 32.06 295 GLU A C 1
ATOM 2215 O O . GLU A 1 295 ? 2.951 11.807 -4.757 1.00 32.06 295 GLU A O 1
ATOM 2220 N N . LEU A 1 296 ? 5.016 11.624 -3.936 1.00 29.77 296 LEU A N 1
ATOM 2221 C CA . LEU A 1 296 ? 4.688 11.719 -2.504 1.00 29.77 296 LEU A CA 1
ATOM 2222 C C . LEU A 1 296 ? 5.763 12.621 -1.869 1.00 29.77 296 LEU A C 1
ATOM 2224 O O . LEU A 1 296 ? 6.925 12.441 -2.238 1.00 29.77 296 LEU A O 1
ATOM 2228 N N . PRO A 1 297 ? 5.485 13.470 -0.851 1.00 44.03 297 PRO A N 1
ATOM 2229 C CA . PRO A 1 297 ? 4.200 13.788 -0.202 1.00 44.03 297 PRO A CA 1
ATOM 2230 C C . PRO A 1 297 ? 3.979 15.302 0.089 1.00 44.03 297 PRO A C 1
ATOM 2232 O O . PRO A 1 297 ? 4.928 16.004 0.414 1.00 44.03 297 PRO A O 1
ATOM 2235 N N . LEU A 1 298 ? 2.729 15.797 0.124 1.00 25.72 298 LEU A N 1
ATOM 2236 C CA . LEU A 1 298 ? 2.206 16.657 1.215 1.00 25.72 298 LEU A CA 1
ATOM 2237 C C . LEU A 1 298 ? 0.715 16.991 1.023 1.00 25.72 298 LEU A C 1
ATOM 2239 O O . LEU A 1 298 ? 0.259 17.291 -0.073 1.00 25.72 298 LEU A O 1
ATOM 2243 N N . TYR A 1 299 ? -0.021 16.961 2.132 1.00 37.53 299 TYR A N 1
ATOM 2244 C CA . TYR A 1 299 ? -1.424 17.339 2.310 1.00 37.53 299 TYR A CA 1
ATOM 2245 C C . TYR A 1 299 ? -1.922 18.510 1.442 1.00 37.53 299 TYR A C 1
ATOM 2247 O O . TYR A 1 299 ? -1.426 19.624 1.583 1.00 37.53 299 TYR A O 1
ATOM 2255 N N . ALA A 1 300 ? -3.000 18.282 0.681 1.00 29.38 300 ALA A N 1
ATOM 2256 C CA . ALA A 1 300 ? -4.273 19.022 0.744 1.00 29.38 300 ALA A CA 1
ATOM 2257 C C . ALA A 1 300 ? -5.084 18.858 -0.556 1.00 29.38 300 ALA A C 1
ATOM 2259 O O . ALA A 1 300 ? -4.617 19.196 -1.636 1.00 29.38 300 ALA A O 1
ATOM 2260 N N . GLY A 1 301 ? -6.355 18.467 -0.421 1.00 34.97 301 GLY A N 1
ATOM 2261 C CA . GLY A 1 301 ? -7.391 18.788 -1.408 1.00 34.97 301 GLY A CA 1
ATOM 2262 C C . GLY A 1 301 ? -7.770 17.668 -2.375 1.00 34.97 301 GLY A C 1
ATOM 2263 O O . GLY A 1 301 ? -7.285 17.609 -3.495 1.00 34.97 301 GLY A O 1
ATOM 2264 N N . GLY A 1 302 ? -8.747 16.852 -1.973 1.00 28.12 302 GLY A N 1
ATOM 2265 C CA . GLY A 1 302 ? -9.400 15.870 -2.841 1.00 28.12 302 GLY A CA 1
ATOM 2266 C C . GLY A 1 302 ? -10.881 15.679 -2.513 1.00 28.12 302 GLY A C 1
ATOM 2267 O O . GLY A 1 302 ? -11.346 14.556 -2.363 1.00 28.12 302 GLY A O 1
ATOM 2268 N N . PHE A 1 303 ? -11.648 16.765 -2.363 1.00 38.47 303 PHE A N 1
ATOM 2269 C CA . PHE A 1 303 ? -13.111 16.685 -2.412 1.00 38.47 303 PHE A CA 1
ATOM 2270 C C . PHE A 1 303 ? -13.545 16.344 -3.845 1.00 38.47 303 PHE A C 1
ATOM 2272 O O . PHE A 1 303 ? -13.561 17.240 -4.681 1.00 38.47 303 PHE A O 1
ATOM 2279 N N . ALA A 1 304 ? -13.927 15.092 -4.119 1.00 36.62 304 ALA A N 1
ATOM 2280 C CA . ALA A 1 304 ? -14.986 14.733 -5.079 1.00 36.62 304 ALA A CA 1
ATOM 2281 C C . ALA A 1 304 ? -15.138 13.205 -5.203 1.00 36.62 304 ALA A C 1
ATOM 2283 O O . ALA A 1 304 ? -14.445 12.576 -5.991 1.00 36.62 304 ALA A O 1
ATOM 2284 N N . SER A 1 305 ? -16.074 12.618 -4.442 1.00 34.44 305 SER A N 1
ATOM 2285 C CA . SER A 1 305 ? -17.010 11.561 -4.912 1.00 34.44 305 SER A CA 1
ATOM 2286 C C . SER A 1 305 ? -17.745 10.801 -3.791 1.00 34.44 305 SER A C 1
ATOM 2288 O O . SER A 1 305 ? -18.568 9.948 -4.092 1.00 34.44 305 SER A O 1
ATOM 2290 N N . ALA A 1 306 ? -17.613 11.151 -2.505 1.00 35.75 306 ALA A N 1
ATOM 2291 C CA . ALA A 1 306 ? -18.452 10.527 -1.461 1.00 35.75 306 ALA A CA 1
ATOM 2292 C C . ALA A 1 306 ? -19.938 10.976 -1.486 1.00 35.75 306 ALA A C 1
ATOM 2294 O O . ALA A 1 306 ? -20.800 10.374 -0.843 1.00 35.75 306 ALA A O 1
ATOM 2295 N N . ALA A 1 307 ? -20.279 12.022 -2.248 1.00 35.47 307 ALA A N 1
ATOM 2296 C CA . ALA A 1 307 ? -21.634 12.579 -2.261 1.00 35.47 307 ALA A CA 1
ATOM 2297 C C . ALA A 1 307 ? -22.655 11.740 -3.061 1.00 35.47 307 ALA A C 1
ATOM 2299 O O . ALA A 1 307 ? -23.847 11.803 -2.764 1.00 35.47 307 ALA A O 1
ATOM 2300 N N . ALA A 1 308 ? -22.234 10.922 -4.033 1.00 36.12 308 ALA A N 1
ATOM 2301 C CA . ALA A 1 308 ? -23.181 10.189 -4.882 1.00 36.12 308 ALA A CA 1
ATOM 2302 C C . ALA A 1 308 ? -23.753 8.926 -4.200 1.00 36.12 308 ALA A C 1
ATOM 2304 O O . ALA A 1 308 ? -24.956 8.666 -4.286 1.00 36.12 308 ALA A O 1
ATOM 2305 N N . ALA A 1 309 ? -22.936 8.180 -3.446 1.00 39.75 309 ALA A N 1
ATOM 2306 C CA . ALA A 1 309 ? -23.375 6.939 -2.797 1.00 39.75 309 ALA A CA 1
ATOM 2307 C C . ALA A 1 309 ? -24.288 7.189 -1.577 1.00 39.75 309 ALA A C 1
ATOM 2309 O O . ALA A 1 309 ? -25.279 6.481 -1.373 1.00 39.75 309 ALA A O 1
ATOM 2310 N N . LEU A 1 310 ? -24.032 8.253 -0.804 1.00 41.97 310 LEU A N 1
ATOM 2311 C CA . LEU A 1 310 ? -24.851 8.607 0.365 1.00 41.97 310 LEU A CA 1
ATOM 2312 C C . LEU A 1 310 ? -26.231 9.176 -0.014 1.00 41.97 310 LEU A C 1
ATOM 2314 O O . LEU A 1 310 ? -27.195 9.002 0.742 1.00 41.97 310 LEU A O 1
ATOM 2318 N N . ILE A 1 311 ? -26.368 9.798 -1.192 1.00 44.97 311 ILE A N 1
ATOM 2319 C CA . ILE A 1 311 ? -27.670 10.257 -1.704 1.00 44.97 311 ILE A CA 1
ATOM 2320 C C . ILE A 1 311 ? -28.510 9.066 -2.197 1.00 44.97 311 ILE A C 1
ATOM 2322 O O . ILE A 1 311 ? -29.704 9.004 -1.882 1.00 44.97 311 ILE A O 1
ATOM 2326 N N . LEU A 1 312 ? -27.909 8.067 -2.859 1.00 37.75 312 LEU A N 1
ATOM 2327 C CA . LEU A 1 312 ? -28.639 6.871 -3.304 1.00 37.75 312 LEU A CA 1
ATOM 2328 C C . LEU A 1 312 ? -29.143 6.017 -2.123 1.00 37.75 312 LEU A C 1
ATOM 2330 O O . LEU A 1 312 ? -30.299 5.582 -2.126 1.00 37.75 312 LEU A O 1
ATOM 2334 N N . LEU A 1 313 ? -28.340 5.851 -1.060 1.00 41.75 313 LEU A N 1
ATOM 2335 C CA . LEU A 1 313 ? -28.762 5.106 0.138 1.00 41.75 313 LEU A CA 1
ATOM 2336 C C . LEU A 1 313 ? -29.876 5.824 0.929 1.00 41.75 313 LEU A C 1
ATOM 2338 O O . LEU A 1 313 ? -30.759 5.169 1.496 1.00 41.75 313 LEU A O 1
ATOM 2342 N N . ARG A 1 314 ? -29.888 7.168 0.949 1.00 44.06 314 ARG A N 1
ATOM 2343 C CA . ARG A 1 314 ? -30.986 7.947 1.558 1.00 44.06 314 ARG A CA 1
ATOM 2344 C C . ARG A 1 314 ? -32.275 7.901 0.727 1.00 44.06 314 ARG A C 1
ATOM 2346 O O . ARG A 1 314 ? -33.355 7.851 1.321 1.00 44.06 314 ARG A O 1
ATOM 2353 N N . LEU A 1 315 ? -32.193 7.857 -0.606 1.00 41.34 315 LEU A N 1
ATOM 2354 C CA . LEU A 1 315 ? -33.371 7.739 -1.479 1.00 41.34 315 LEU A CA 1
ATOM 2355 C C . LEU A 1 315 ? -34.010 6.340 -1.415 1.00 41.34 315 LEU A C 1
ATOM 2357 O O . LEU A 1 315 ? -35.238 6.231 -1.354 1.00 41.34 315 LEU A O 1
ATOM 2361 N N . LEU A 1 316 ? -33.208 5.278 -1.294 1.00 45.72 316 LEU A N 1
ATOM 2362 C CA . LEU A 1 316 ? -33.716 3.906 -1.144 1.00 45.72 316 LEU A CA 1
ATOM 2363 C C . LEU A 1 316 ? -34.386 3.650 0.222 1.00 45.72 316 LEU A C 1
ATOM 2365 O O . LEU A 1 316 ? -35.334 2.866 0.302 1.00 45.72 316 LEU A O 1
ATOM 2369 N N . ARG A 1 317 ? -33.978 4.354 1.291 1.00 52.03 317 ARG A N 1
ATOM 2370 C CA . ARG A 1 317 ? -34.648 4.271 2.608 1.00 52.03 317 ARG A CA 1
ATOM 2371 C C . ARG A 1 317 ? -35.958 5.064 2.692 1.00 52.03 317 ARG A C 1
ATOM 2373 O O . ARG A 1 317 ? -36.832 4.673 3.464 1.00 52.03 317 ARG A O 1
ATOM 2380 N N . ARG A 1 318 ? -36.139 6.138 1.909 1.00 48.38 318 ARG A N 1
ATOM 2381 C CA . ARG A 1 318 ? -37.413 6.890 1.876 1.00 48.38 318 ARG A CA 1
ATOM 2382 C C . ARG A 1 318 ? -38.521 6.143 1.131 1.00 48.38 318 ARG A C 1
ATOM 2384 O O . ARG A 1 318 ? -39.662 6.197 1.578 1.00 48.38 318 ARG A O 1
ATOM 2391 N N . LYS A 1 319 ? -38.198 5.388 0.073 1.00 41.56 319 LYS A N 1
ATOM 2392 C CA . LYS A 1 319 ? -39.208 4.637 -0.696 1.00 41.56 319 LYS A CA 1
ATOM 2393 C C . LYS A 1 319 ? -39.825 3.470 0.095 1.00 41.56 319 LYS A C 1
ATOM 2395 O O . LYS A 1 319 ? -41.018 3.235 -0.020 1.00 41.56 319 LYS A O 1
ATOM 2400 N N . ARG A 1 320 ? -39.071 2.819 0.995 1.00 48.44 320 ARG A N 1
ATOM 2401 C CA . ARG A 1 320 ? -39.592 1.724 1.849 1.00 48.44 320 ARG A CA 1
ATOM 2402 C C . ARG A 1 320 ? -40.460 2.170 3.037 1.00 48.44 320 ARG A C 1
ATOM 2404 O O . ARG A 1 320 ? -41.061 1.324 3.682 1.00 48.44 320 ARG A O 1
ATOM 2411 N N . ARG A 1 321 ? -40.538 3.472 3.348 1.00 50.88 321 ARG A N 1
ATOM 2412 C CA . ARG A 1 321 ? -41.415 4.011 4.414 1.00 50.88 321 ARG A CA 1
ATOM 2413 C C . ARG A 1 321 ? -42.735 4.600 3.889 1.00 50.88 321 ARG A C 1
ATOM 2415 O O . ARG A 1 321 ? -43.514 5.097 4.692 1.00 50.88 321 ARG A O 1
ATOM 2422 N N . GLY A 1 322 ? -42.975 4.562 2.574 1.00 47.84 322 GLY A N 1
ATOM 2423 C CA . GLY A 1 322 ? -44.169 5.136 1.938 1.00 47.84 322 GLY A CA 1
ATOM 2424 C C . GLY A 1 322 ? -45.263 4.141 1.534 1.00 47.84 322 GLY A C 1
ATOM 2425 O O . GLY A 1 322 ? -46.364 4.580 1.238 1.00 47.84 322 GLY A O 1
ATOM 2426 N N . GLU A 1 323 ? -45.003 2.831 1.544 1.00 44.81 323 GLU A N 1
ATOM 2427 C CA . GLU A 1 323 ? -45.955 1.793 1.089 1.00 44.81 323 GLU A CA 1
ATOM 2428 C C . GLU A 1 323 ? -46.600 1.028 2.260 1.00 44.81 323 GLU A C 1
ATOM 2430 O O . GLU A 1 323 ? -46.841 -0.172 2.198 1.00 44.81 323 GLU A O 1
ATOM 2435 N N . GLY A 1 324 ? -46.866 1.739 3.355 1.00 49.03 324 GLY A N 1
ATOM 2436 C CA . GLY A 1 324 ? -47.597 1.229 4.513 1.00 49.03 324 GLY A CA 1
ATOM 2437 C C . GLY A 1 324 ? -48.553 2.288 5.045 1.00 49.03 324 GLY A C 1
ATOM 2438 O O . GLY A 1 324 ? -48.296 2.879 6.094 1.00 49.03 324 GLY A O 1
ATOM 2439 N N . LYS A 1 325 ? -49.613 2.564 4.287 1.00 38.88 325 LYS A N 1
ATOM 2440 C CA . LYS A 1 325 ? -50.847 3.196 4.756 1.00 38.88 325 LYS A CA 1
ATOM 2441 C C . LYS A 1 325 ? -52.024 2.525 4.073 1.00 38.88 325 LYS A C 1
ATOM 2443 O O . LYS A 1 325 ? -51.911 2.302 2.849 1.00 38.88 325 LYS A O 1
#

Secondary structure (DSSP, 8-state):
-EE----GGG-----SS-S---------EE--PPEEEEEEE--EEEE--SS-EEE--EEEESPPTTEEEEEEEEEEEESSSEEEE-EEEEEEEEEETTEE-GGGEEEEEE--EEEEE----TTS--S--EE-EEEE-TTEE-TT--SEEE-TTPSEETTPEEEPPPP--EEEEETTSS---S---EEEE--EEEEEEESSTTS-S-EE-TT-EEE--S-EEEEEEEEEPPPP-----PPPPPPPPPPPPPPPPPPPPPPPPPPPPPPPPPPPPPPPPPPP------------------------SHHHHHHHHHHHHHHTTSS--

Foldseek 3Di:
DAKPPDDPVVDDDDDPPDDDDDDDDDTDDDDQAAFEKEKEFDADEEEAPQDKDKGWDIDIPRQDPQKDWDFKIKIFIDHAADKTWIDIDGDIFIDNDPDGPVVSYDYHYHIYMYGYHYDDDPPRCDPFPWAWEKEAALQWAAPVRDRIDTDPPPGDGAQDKDFAAADRTARFDAPPPDDDDDDDDGDDRQQKDFPFWAQDSVRPGDTDHGGDIDTDHHHTYIYTDIDRDDDPDPPDDDDDDDDDDDDDDDDDDDDDDDDDDDDDDDDDDDDDDDDDDDDDPDDPDDDRCNDDDPDDDDDDDDPDDPVPVVVVVVVVVVVVVPPDD

InterPro domains:
  IPR013378 Internalin B-like, B-repeat [PF09479] (188-225)
  IPR042229 Listeria-Bacteroides repeat domain superfamily [G3DSA:2.60.40.4270] (127-228)

pLDDT: mean 73.27, std 23.62, range [25.72, 98.69]

Radius of gyration: 44.88 Å; chains: 1; bounding box: 113×48×156 Å